Protein AF-A0A226E0F5-F1 (afdb_monomer)

Mean predicted aligned error: 12.64 Å

Solvent-accessible surface area (backbone atoms only — not comparable to full-atom values): 12692 Å² total; per-residue (Å²): 140,85,72,74,73,64,60,63,62,58,58,59,56,52,55,56,53,53,56,59,56,59,65,64,63,62,82,67,76,78,65,44,79,74,46,65,47,72,82,46,102,53,31,41,41,33,38,32,43,31,74,88,78,42,30,33,38,43,35,42,39,28,70,25,70,8,25,42,35,44,27,36,33,86,76,63,49,58,51,65,13,35,25,47,39,30,33,42,37,90,90,77,71,48,69,48,75,46,39,27,38,24,52,75,96,45,73,43,80,39,87,82,62,79,66,48,79,74,45,65,51,68,56,99,54,31,22,36,42,31,33,38,39,65,28,58,56,67,90,82,47,101,70,68,77,94,73,81,88,61,97,81,58,97,82,66,76,50,52,90,73,60,69,62,64,51,88,44,75,30,17,41,32,42,37,31,20,74,35,77,58,98,78,50,66,82,46,71,56,67,46,79,45,21,80,74,66,57,67,64,79,74,42,55,74,53,49,64,63,53,62,64,61,71,75,77,114

Structure (mmCIF, N/CA/C/O backbone):
data_AF-A0A226E0F5-F1
#
_entry.id   AF-A0A226E0F5-F1
#
loop_
_atom_site.group_PDB
_atom_site.id
_atom_site.type_symbol
_atom_site.label_atom_id
_atom_site.label_alt_id
_atom_site.label_comp_id
_atom_site.label_asym_id
_atom_site.label_entity_id
_atom_site.label_seq_id
_atom_site.pdbx_PDB_ins_code
_atom_site.Cartn_x
_atom_site.Cartn_y
_atom_site.Cartn_z
_atom_site.occupancy
_atom_site.B_iso_or_equiv
_atom_site.auth_seq_id
_atom_site.auth_comp_id
_atom_site.auth_asym_id
_atom_site.auth_atom_id
_atom_site.pdbx_PDB_model_num
ATOM 1 N N . MET A 1 1 ? 29.312 24.680 63.625 1.00 52.12 1 MET A N 1
ATOM 2 C CA . MET A 1 1 ? 28.085 23.893 63.372 1.00 52.12 1 MET A CA 1
ATOM 3 C C . MET A 1 1 ? 27.552 24.223 61.968 1.00 52.12 1 MET A C 1
ATOM 5 O O . MET A 1 1 ? 26.771 25.158 61.869 1.00 52.12 1 MET A O 1
ATOM 9 N N . PRO A 1 2 ? 27.995 23.554 60.879 1.00 51.25 2 PRO A N 1
ATOM 10 C CA . PRO A 1 2 ? 27.525 23.856 59.522 1.00 51.25 2 PRO A CA 1
ATOM 11 C C . PRO A 1 2 ? 27.003 22.611 58.772 1.00 51.25 2 PRO A C 1
ATOM 13 O O . PRO A 1 2 ? 27.299 22.429 57.599 1.00 51.25 2 PRO A O 1
ATOM 16 N N . TYR A 1 3 ? 26.262 21.719 59.437 1.00 54.44 3 TYR A N 1
ATOM 17 C CA . TYR A 1 3 ? 25.785 20.475 58.805 1.00 54.44 3 TYR A CA 1
ATOM 18 C C . TYR A 1 3 ? 24.343 20.551 58.283 1.00 54.44 3 TYR A C 1
ATOM 20 O O . TYR A 1 3 ? 23.907 19.670 57.551 1.00 54.44 3 TYR A O 1
ATOM 28 N N . THR A 1 4 ? 23.602 21.614 58.602 1.00 52.66 4 THR A N 1
ATOM 29 C CA . THR A 1 4 ? 22.154 21.663 58.342 1.00 52.66 4 THR A CA 1
ATOM 30 C C . THR A 1 4 ? 21.789 22.167 56.941 1.00 52.66 4 THR A C 1
ATOM 32 O O . THR A 1 4 ? 20.724 21.832 56.43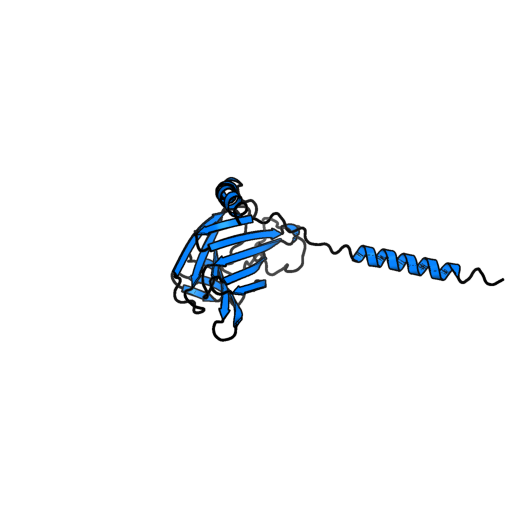9 1.00 52.66 4 THR A O 1
ATOM 35 N N . VAL A 1 5 ? 22.660 22.934 56.273 1.00 51.66 5 VAL A N 1
ATOM 36 C CA . VAL A 1 5 ? 22.344 23.557 54.966 1.00 51.66 5 VAL A CA 1
ATOM 37 C C . VAL A 1 5 ? 22.620 22.620 53.780 1.00 51.66 5 VAL A C 1
ATOM 39 O O . VAL A 1 5 ? 22.013 22.762 52.727 1.00 51.66 5 VAL A O 1
ATOM 42 N N . VAL A 1 6 ? 23.490 21.617 53.939 1.00 52.56 6 VAL A N 1
ATOM 43 C CA . VAL A 1 6 ? 23.863 20.704 52.839 1.00 52.56 6 VAL A CA 1
ATOM 44 C C . VAL A 1 6 ? 22.777 19.649 52.574 1.00 52.56 6 VAL A C 1
ATOM 46 O O . VAL A 1 6 ? 22.590 19.219 51.437 1.00 52.56 6 VAL A O 1
ATOM 49 N N . ALA A 1 7 ? 22.006 19.267 53.596 1.00 49.88 7 ALA A N 1
ATOM 50 C CA . ALA A 1 7 ? 21.015 18.194 53.492 1.00 49.88 7 ALA A CA 1
ATOM 51 C C . ALA A 1 7 ? 19.772 18.567 52.656 1.00 49.88 7 ALA A C 1
ATOM 53 O O . ALA A 1 7 ? 19.174 17.701 52.020 1.00 49.88 7 ALA A O 1
ATOM 54 N N . THR A 1 8 ? 19.388 19.845 52.605 1.00 49.66 8 THR A N 1
ATOM 55 C CA . THR A 1 8 ? 18.193 20.304 51.875 1.00 49.66 8 THR A CA 1
ATOM 56 C C . THR A 1 8 ? 18.398 20.400 50.362 1.00 49.66 8 THR A C 1
ATOM 58 O O . THR A 1 8 ? 17.444 20.193 49.616 1.00 49.66 8 THR A O 1
ATOM 61 N N . PHE A 1 9 ? 19.624 20.625 49.878 1.00 49.53 9 PHE A N 1
ATOM 62 C CA . PHE A 1 9 ? 19.911 20.662 48.435 1.00 49.53 9 PHE A CA 1
ATOM 63 C C . PHE A 1 9 ? 19.961 19.268 47.791 1.00 49.53 9 PHE A C 1
ATOM 65 O O . PHE A 1 9 ? 19.593 19.117 46.626 1.00 49.53 9 PHE A O 1
ATOM 72 N N . ALA A 1 10 ? 20.354 18.237 48.544 1.00 52.69 10 ALA A N 1
ATOM 73 C CA . ALA A 1 10 ? 20.418 16.865 48.036 1.00 52.69 10 ALA A CA 1
ATOM 74 C C . ALA A 1 10 ? 19.023 16.259 47.781 1.00 52.69 10 ALA A C 1
ATOM 76 O O . ALA A 1 10 ? 18.830 15.534 46.805 1.00 52.69 10 ALA A O 1
ATOM 77 N N . LEU A 1 11 ? 18.032 16.604 48.613 1.00 49.16 11 LEU A N 1
ATOM 78 C CA . LEU A 1 11 ? 16.680 16.043 48.521 1.00 49.16 11 LEU A CA 1
ATOM 79 C C . LEU A 1 11 ? 15.907 16.550 47.285 1.00 49.16 11 LEU A C 1
ATOM 81 O O . LEU A 1 11 ? 15.161 15.798 46.661 1.00 49.16 11 LEU A O 1
ATOM 85 N N . VAL A 1 12 ? 16.110 17.814 46.891 1.00 52.78 12 VAL A N 1
ATOM 86 C CA . VAL A 1 12 ? 15.416 18.435 45.743 1.00 52.78 12 VAL A CA 1
ATOM 87 C C . VAL A 1 12 ? 15.954 17.910 44.403 1.00 52.78 12 VAL A C 1
ATOM 89 O O . VAL A 1 12 ? 15.185 17.713 43.462 1.00 52.78 12 VAL A O 1
ATOM 92 N N . ALA A 1 13 ? 17.252 17.596 44.322 1.00 51.16 13 ALA A N 1
ATOM 93 C CA . ALA A 1 13 ? 17.869 17.023 43.123 1.00 51.16 13 ALA A CA 1
ATOM 94 C C . ALA A 1 13 ? 17.400 15.580 42.833 1.00 51.16 13 ALA A C 1
ATOM 96 O O . ALA A 1 13 ? 17.251 15.193 41.670 1.00 51.16 13 ALA A O 1
ATOM 97 N N . GLN A 1 14 ? 17.102 14.788 43.870 1.00 51.72 14 GLN A N 1
ATOM 98 C CA . GLN A 1 14 ? 16.581 13.424 43.710 1.00 51.72 14 GLN A CA 1
ATOM 99 C C . GLN A 1 14 ? 15.133 13.397 43.204 1.00 51.72 14 GLN A C 1
ATOM 101 O O . GLN A 1 14 ? 14.803 12.555 42.371 1.00 51.72 14 GLN A O 1
ATOM 106 N N . ILE A 1 15 ? 14.285 14.344 43.619 1.00 52.81 15 ILE A N 1
ATOM 107 C CA . ILE A 1 15 ? 12.882 14.410 43.171 1.00 52.81 15 ILE A CA 1
ATOM 108 C C . ILE A 1 15 ? 12.793 14.778 41.678 1.00 52.81 15 ILE A C 1
ATOM 110 O O . ILE A 1 15 ? 12.022 14.163 40.942 1.00 52.81 15 ILE A O 1
ATOM 114 N N . PHE A 1 16 ? 13.638 15.699 41.196 1.00 50.19 16 PHE A N 1
ATOM 115 C CA . PHE A 1 16 ? 13.722 16.019 39.762 1.00 50.19 16 PHE A CA 1
ATOM 116 C C . PHE A 1 16 ? 14.275 14.861 38.920 1.00 50.19 16 PHE A C 1
ATOM 118 O O . PHE A 1 16 ? 13.819 14.645 37.799 1.00 50.19 16 PHE A O 1
ATOM 125 N N . SER A 1 17 ? 15.204 14.078 39.471 1.00 51.16 17 SER A N 1
ATOM 126 C CA . SER A 1 17 ? 15.777 12.916 38.782 1.00 51.16 17 SER A CA 1
ATOM 127 C C . SER A 1 17 ? 14.769 11.769 38.632 1.00 51.16 17 SER A C 1
ATOM 129 O O . SER A 1 17 ? 14.750 11.105 37.602 1.00 51.16 17 SER A O 1
ATOM 131 N N . VAL A 1 18 ? 13.878 11.563 39.609 1.00 51.62 18 VAL A N 1
ATOM 132 C CA . VAL A 1 18 ? 12.819 10.538 39.526 1.00 51.62 18 VAL A CA 1
ATOM 133 C C . VAL A 1 18 ? 11.725 10.940 38.524 1.00 51.62 18 VAL A C 1
ATOM 135 O O . VAL A 1 18 ? 11.300 10.114 37.720 1.00 51.62 18 VAL A O 1
ATOM 138 N N . LEU A 1 19 ? 11.322 12.215 38.491 1.00 50.62 19 LEU A N 1
ATOM 139 C CA . LEU A 1 19 ? 10.326 12.725 37.533 1.00 50.62 19 LEU A CA 1
ATOM 140 C C . LEU A 1 19 ? 10.806 12.686 36.070 1.00 50.62 19 LEU A C 1
ATOM 142 O O . LEU A 1 19 ? 10.000 12.449 35.171 1.00 50.62 19 LEU A O 1
ATOM 146 N N . LEU A 1 20 ? 12.108 12.860 35.823 1.00 49.66 20 LEU A N 1
ATOM 147 C CA . LEU A 1 20 ? 12.691 12.841 34.475 1.00 49.66 20 LEU A CA 1
ATOM 148 C C . LEU A 1 20 ? 12.924 11.414 33.939 1.00 49.66 20 LEU A C 1
ATOM 150 O O . LEU A 1 20 ? 12.918 11.196 32.731 1.00 49.66 20 LEU A O 1
ATOM 154 N N . VAL A 1 21 ? 13.063 10.421 34.826 1.00 50.81 21 VAL A N 1
ATOM 155 C CA . VAL A 1 21 ? 13.096 8.999 34.440 1.00 50.81 21 VAL A CA 1
ATOM 156 C C . VAL A 1 21 ? 11.679 8.465 34.183 1.00 50.81 21 VAL A C 1
ATOM 158 O O . VAL A 1 21 ? 11.495 7.670 33.263 1.00 50.81 21 VAL A O 1
ATOM 161 N N . LEU A 1 22 ? 10.657 8.953 34.902 1.00 48.78 22 LEU A N 1
ATOM 162 C CA . LEU A 1 22 ? 9.256 8.594 34.633 1.00 48.78 22 LEU A CA 1
ATOM 163 C C . LEU A 1 22 ? 8.706 9.184 33.322 1.00 48.78 22 LEU A C 1
ATOM 165 O O . LEU A 1 22 ? 7.877 8.535 32.688 1.00 48.78 22 LEU A O 1
ATOM 169 N N . SER A 1 23 ? 9.182 10.347 32.858 1.00 49.59 23 SER A N 1
ATOM 170 C CA . SER A 1 23 ? 8.808 10.859 31.525 1.00 49.59 23 SER A CA 1
ATOM 171 C C . SER A 1 23 ? 9.472 10.092 30.372 1.00 49.59 23 SER A C 1
ATOM 173 O O . SER A 1 23 ? 9.039 10.201 29.226 1.00 49.59 23 SER A O 1
ATOM 175 N N . CYS A 1 24 ? 10.486 9.272 30.675 1.00 44.50 24 CYS A N 1
ATOM 176 C CA . CYS A 1 24 ? 11.143 8.388 29.717 1.00 44.50 24 CYS A CA 1
ATOM 177 C C . CYS A 1 24 ? 10.431 7.031 29.569 1.00 44.50 24 CYS A C 1
ATOM 179 O O . CYS A 1 24 ? 10.826 6.212 28.733 1.00 44.50 24 CYS A O 1
ATOM 181 N N . ILE A 1 25 ? 9.312 6.815 30.280 1.00 53.47 25 ILE A N 1
ATOM 182 C CA . ILE A 1 25 ? 8.278 5.873 29.834 1.00 53.47 25 ILE A CA 1
ATOM 183 C C . ILE A 1 25 ? 7.598 6.526 28.631 1.00 53.47 25 ILE A C 1
ATOM 185 O O . ILE A 1 25 ? 6.475 7.020 28.679 1.00 53.47 25 ILE A O 1
ATOM 189 N N . THR A 1 26 ? 8.350 6.586 27.534 1.00 51.22 26 THR A N 1
ATOM 190 C CA . THR A 1 26 ? 7.808 6.846 26.213 1.00 51.22 26 THR A CA 1
ATOM 191 C C . THR A 1 26 ? 6.643 5.888 26.047 1.00 51.22 26 THR A C 1
ATOM 193 O O . THR A 1 26 ? 6.810 4.670 26.140 1.00 51.22 26 THR A O 1
ATOM 196 N N . PHE A 1 27 ? 5.448 6.449 25.884 1.00 52.78 27 PHE A N 1
ATOM 197 C CA . PHE A 1 27 ? 4.273 5.709 25.466 1.00 52.78 27 PHE A CA 1
ATOM 198 C C . PHE A 1 27 ? 4.618 5.169 24.079 1.00 52.78 27 PHE A C 1
ATOM 200 O O . PHE A 1 27 ? 4.427 5.840 23.067 1.00 52.78 27 PHE A O 1
ATOM 207 N N . ARG A 1 28 ? 5.273 4.005 24.022 1.00 49.34 28 ARG A N 1
ATOM 208 C CA . ARG A 1 28 ? 5.401 3.273 22.774 1.00 49.34 28 ARG A CA 1
ATOM 209 C C . ARG A 1 28 ? 3.965 2.919 22.435 1.00 49.34 28 ARG A C 1
ATOM 211 O O . ARG A 1 28 ? 3.357 2.215 23.243 1.00 49.34 28 ARG A O 1
ATOM 218 N N . PRO A 1 29 ? 3.408 3.410 21.316 1.00 54.38 29 PRO A N 1
ATOM 219 C CA . PRO A 1 29 ? 2.128 2.899 20.876 1.00 54.38 29 PRO A CA 1
ATOM 220 C C . PRO A 1 29 ? 2.321 1.389 20.796 1.00 54.38 29 PRO A C 1
ATOM 222 O O . PRO A 1 29 ? 3.230 0.928 20.095 1.00 54.38 29 PRO A O 1
ATOM 225 N N . VAL A 1 30 ? 1.564 0.630 21.588 1.00 56.50 30 VAL A N 1
ATOM 226 C CA . VAL A 1 30 ? 1.505 -0.817 21.415 1.00 56.50 30 VAL A CA 1
ATOM 227 C C . VAL A 1 30 ? 0.793 -0.983 20.091 1.00 56.50 30 VAL A C 1
ATOM 229 O O . VAL A 1 30 ? -0.430 -0.956 20.001 1.00 56.50 30 VAL A O 1
ATOM 232 N N . TYR A 1 31 ? 1.575 -1.020 19.024 1.00 57.25 31 TYR A N 1
ATOM 233 C CA . TYR A 1 31 ? 1.034 -1.334 17.731 1.00 57.25 31 TYR A CA 1
ATOM 234 C C . TYR A 1 31 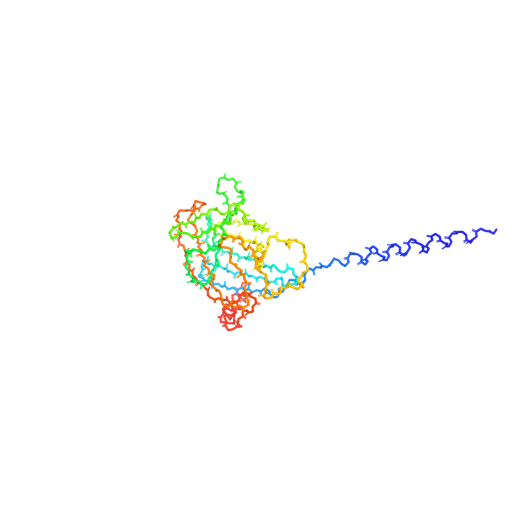? 0.407 -2.725 17.824 1.00 57.25 31 TYR A C 1
ATOM 236 O O . TYR A 1 31 ? 0.995 -3.642 18.406 1.00 57.25 31 TYR A O 1
ATOM 244 N N . ALA A 1 32 ? -0.834 -2.840 17.344 1.00 66.62 32 ALA A N 1
ATOM 245 C CA . ALA A 1 32 ? -1.587 -4.079 17.435 1.00 66.62 32 ALA A CA 1
ATOM 246 C C . ALA A 1 32 ? -0.891 -5.199 16.651 1.00 66.62 32 ALA A C 1
ATOM 248 O O . ALA A 1 32 ? 0.089 -4.990 15.941 1.00 66.62 32 ALA A O 1
ATOM 249 N N . LYS A 1 33 ? -1.427 -6.414 16.766 1.00 83.88 33 LYS A N 1
ATOM 250 C CA . LYS A 1 33 ? -0.970 -7.580 16.008 1.00 83.88 33 LYS A CA 1
ATOM 251 C C . LYS A 1 33 ? -0.762 -7.230 14.525 1.00 83.88 33 LYS A C 1
ATOM 253 O O . LYS A 1 33 ? -1.696 -6.786 13.857 1.00 83.88 33 LYS A O 1
ATOM 258 N N . ARG A 1 34 ? 0.453 -7.468 14.023 1.00 88.19 34 ARG A N 1
ATOM 259 C CA . ARG A 1 34 ? 0.772 -7.404 12.593 1.00 88.19 34 ARG A CA 1
ATOM 260 C C . ARG A 1 34 ? 0.122 -8.585 11.878 1.00 88.19 34 ARG A C 1
ATOM 262 O O . ARG A 1 34 ? 0.226 -9.726 12.331 1.00 88.19 34 ARG A O 1
ATOM 269 N N . TYR A 1 35 ? -0.503 -8.300 10.746 1.00 92.25 35 TYR A N 1
ATOM 270 C CA . TYR A 1 35 ? -1.053 -9.288 9.830 1.00 92.25 35 TYR A CA 1
ATOM 271 C C . TYR A 1 35 ? -0.284 -9.267 8.518 1.00 92.25 35 TYR A C 1
ATOM 273 O O . TYR A 1 35 ? 0.197 -8.217 8.095 1.00 92.25 35 TYR A O 1
ATOM 281 N N . GLU A 1 36 ? -0.180 -10.423 7.875 1.00 92.62 36 GLU A N 1
ATOM 282 C CA . GLU A 1 36 ? 0.557 -10.591 6.629 1.00 92.62 36 GLU A CA 1
ATOM 283 C C . GLU A 1 36 ? -0.114 -11.652 5.759 1.00 92.62 36 GLU A C 1
ATOM 285 O O . GLU A 1 36 ? -0.668 -12.629 6.263 1.00 92.62 36 GLU A O 1
ATOM 290 N N . VAL A 1 37 ? -0.093 -11.433 4.447 1.00 91.12 37 VAL A N 1
ATOM 291 C CA . VAL A 1 37 ? -0.636 -12.344 3.446 1.00 91.12 37 VAL A CA 1
ATOM 292 C C . VAL A 1 37 ? 0.136 -12.192 2.136 1.00 91.12 37 VAL A C 1
ATOM 294 O O . VAL A 1 37 ? 0.413 -11.081 1.675 1.00 91.12 37 VAL A O 1
ATOM 297 N N . ARG A 1 38 ? 0.461 -13.316 1.499 1.00 93.81 38 ARG A N 1
ATOM 298 C CA . ARG A 1 38 ? 0.974 -13.333 0.128 1.00 93.81 38 ARG A CA 1
ATOM 299 C C . ARG A 1 38 ? -0.222 -13.312 -0.826 1.00 93.81 38 ARG A C 1
ATOM 301 O O . ARG A 1 38 ? -1.009 -14.251 -0.866 1.00 93.81 38 ARG A O 1
ATOM 308 N N . LEU A 1 39 ? -0.406 -12.198 -1.535 1.00 91.12 39 LEU A N 1
ATOM 309 C CA . LEU A 1 39 ? -1.551 -11.985 -2.436 1.00 91.12 39 LEU A CA 1
ATOM 310 C C . LEU A 1 39 ? -1.362 -12.653 -3.802 1.00 91.12 39 LEU A C 1
ATOM 312 O O . LEU A 1 39 ? -2.337 -12.846 -4.529 1.00 91.12 39 LEU A O 1
ATOM 316 N N . ASP A 1 40 ? -0.105 -12.925 -4.136 1.00 93.06 40 ASP A N 1
ATOM 317 C CA . ASP A 1 40 ? 0.414 -13.560 -5.343 1.00 93.06 40 ASP A CA 1
ATOM 318 C C . ASP A 1 40 ? 1.863 -13.972 -5.054 1.00 93.06 40 ASP A C 1
ATOM 320 O O . ASP A 1 40 ? 2.477 -13.405 -4.144 1.00 93.06 40 ASP A O 1
ATOM 324 N N . ASP A 1 41 ? 2.445 -14.880 -5.837 1.00 93.50 41 ASP A N 1
ATOM 325 C CA . ASP A 1 41 ? 3.851 -15.294 -5.686 1.00 93.50 41 ASP A CA 1
ATOM 326 C C . ASP A 1 41 ? 4.825 -14.102 -5.678 1.00 93.50 41 ASP A C 1
ATOM 328 O O . ASP A 1 41 ? 5.891 -14.169 -5.070 1.00 93.50 41 ASP A O 1
ATOM 332 N N . LYS A 1 42 ? 4.420 -12.983 -6.293 1.00 95.88 42 LYS A N 1
ATOM 333 C CA . LYS A 1 42 ? 5.220 -11.765 -6.468 1.00 95.88 42 LYS A CA 1
ATOM 334 C C . LYS A 1 42 ? 4.830 -10.605 -5.562 1.00 95.88 42 LYS A C 1
ATOM 336 O O . LYS A 1 42 ? 5.376 -9.512 -5.726 1.00 95.88 42 LYS A O 1
ATOM 341 N N . TYR A 1 43 ? 3.845 -10.781 -4.678 1.00 97.00 43 TYR A N 1
ATOM 342 C CA . TYR A 1 43 ? 3.292 -9.679 -3.891 1.00 97.00 43 TYR A CA 1
ATOM 343 C C . TYR A 1 43 ? 2.967 -10.083 -2.452 1.00 97.00 43 TYR A C 1
ATOM 345 O O . TYR A 1 43 ? 2.025 -10.835 -2.189 1.00 97.00 43 TYR A O 1
ATOM 353 N N . LEU A 1 44 ? 3.697 -9.497 -1.505 1.00 97.44 44 LEU A N 1
ATOM 354 C CA . 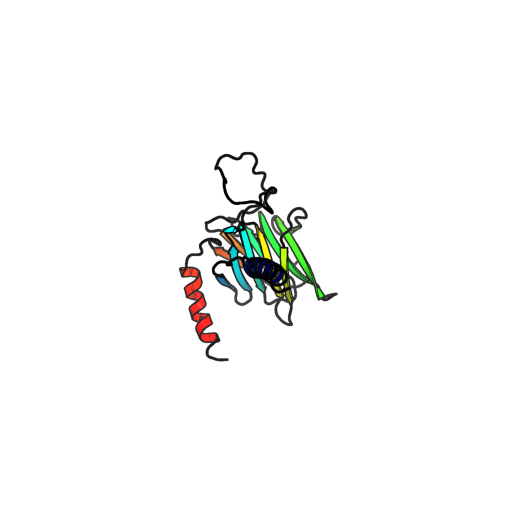LEU A 1 44 ? 3.440 -9.607 -0.073 1.00 97.44 44 LEU A CA 1
ATOM 355 C C . LEU A 1 44 ? 2.735 -8.346 0.425 1.00 97.44 44 LEU A C 1
ATOM 357 O O . LEU A 1 44 ? 3.182 -7.228 0.160 1.00 97.44 44 LEU A O 1
ATOM 361 N N . PHE A 1 45 ? 1.647 -8.529 1.165 1.00 97.19 45 PHE A N 1
ATOM 362 C CA . PHE A 1 45 ? 0.915 -7.453 1.814 1.00 97.19 45 PHE A CA 1
ATOM 363 C C . PHE A 1 45 ? 0.883 -7.685 3.320 1.00 97.19 45 PHE A C 1
ATOM 365 O O . PHE A 1 45 ? 0.455 -8.741 3.780 1.00 97.19 45 PHE A O 1
ATOM 372 N N . ALA A 1 46 ? 1.287 -6.679 4.085 1.00 96.31 46 ALA A N 1
ATOM 373 C CA . ALA A 1 46 ? 1.184 -6.696 5.533 1.00 96.31 46 ALA A CA 1
ATOM 374 C C . ALA A 1 46 ? 0.549 -5.409 6.050 1.00 96.31 46 ALA A C 1
ATOM 376 O O . ALA A 1 46 ? 0.618 -4.351 5.418 1.00 96.31 46 ALA A O 1
ATOM 377 N N . TRP A 1 47 ? -0.100 -5.498 7.204 1.00 96.50 47 TRP A N 1
ATOM 378 C CA . TRP A 1 47 ? -0.706 -4.340 7.836 1.00 96.50 47 TRP A CA 1
ATOM 379 C C . TRP A 1 47 ? -0.775 -4.467 9.349 1.00 96.50 47 TRP A C 1
ATOM 381 O O . TRP A 1 47 ? -0.700 -5.549 9.930 1.00 96.50 47 TRP A O 1
ATOM 391 N N . GLU A 1 48 ? -0.930 -3.315 9.981 1.00 93.88 48 GLU A N 1
ATOM 392 C CA . GLU A 1 48 ? -0.955 -3.163 11.425 1.00 93.88 48 GLU A CA 1
ATOM 393 C C . GLU A 1 48 ? -1.876 -1.992 11.766 1.00 93.88 48 GLU A C 1
ATOM 395 O O . GLU A 1 48 ? -1.681 -0.875 11.279 1.00 93.88 48 GLU A O 1
ATOM 400 N N . VAL A 1 49 ? -2.912 -2.243 12.567 1.00 91.44 49 VAL A N 1
ATOM 401 C CA . VAL A 1 49 ? -3.901 -1.223 12.941 1.00 91.44 49 VAL A CA 1
ATOM 402 C C . VAL A 1 49 ? -3.562 -0.650 14.307 1.00 91.44 49 VAL A C 1
ATOM 404 O O . VAL A 1 49 ? -3.355 -1.386 15.264 1.00 91.44 49 VAL A O 1
ATOM 407 N N . ASN A 1 50 ? -3.570 0.670 14.422 1.00 88.94 50 ASN A N 1
ATOM 408 C CA . ASN A 1 50 ? -3.538 1.363 15.697 1.00 88.94 50 ASN A CA 1
ATOM 409 C C . ASN A 1 50 ? -4.913 2.000 15.930 1.00 88.94 50 ASN A C 1
ATOM 411 O O . ASN A 1 50 ? -5.196 3.089 15.430 1.00 88.94 50 ASN A O 1
ATOM 415 N N . GLN A 1 51 ? -5.788 1.288 16.649 1.00 83.25 51 GLN A N 1
ATOM 416 C CA . GLN A 1 51 ? -7.146 1.770 16.923 1.00 83.25 51 GLN A CA 1
ATOM 417 C C . GLN A 1 51 ? -7.145 2.980 17.863 1.00 83.25 51 GLN A C 1
ATOM 419 O O . GLN A 1 51 ? -7.950 3.883 17.664 1.00 83.25 51 GLN A O 1
ATOM 424 N N . GLU A 1 52 ? -6.210 3.038 18.817 1.00 82.75 52 GLU A N 1
ATOM 425 C CA . GLU A 1 52 ? -6.075 4.161 19.756 1.00 82.75 52 GLU A CA 1
ATOM 426 C C . GLU A 1 52 ? -5.780 5.478 19.025 1.00 82.75 52 GLU A C 1
ATOM 428 O O . GLU A 1 52 ? -6.391 6.506 19.308 1.00 82.75 52 GLU A O 1
ATOM 433 N N . ASN A 1 53 ? -4.888 5.433 18.032 1.00 83.25 53 ASN A N 1
ATOM 434 C CA . ASN A 1 53 ? -4.511 6.594 17.225 1.00 83.25 53 ASN A CA 1
ATOM 435 C C . ASN A 1 53 ? -5.359 6.752 15.954 1.00 83.25 53 ASN A C 1
ATOM 437 O O . ASN A 1 53 ? -5.159 7.702 15.199 1.00 83.25 53 ASN A O 1
ATOM 441 N N . GLY A 1 54 ? -6.281 5.826 15.681 1.00 87.50 54 GLY A N 1
ATOM 442 C CA . GLY A 1 54 ? -7.105 5.848 14.476 1.00 87.50 54 GLY A CA 1
ATOM 443 C C . GLY A 1 54 ? -6.303 5.742 13.173 1.00 87.50 54 GLY A C 1
ATOM 444 O O . GLY A 1 54 ? -6.706 6.324 12.161 1.00 87.50 54 GLY A O 1
ATOM 445 N N . THR A 1 55 ? -5.179 5.016 13.168 1.00 91.81 55 THR A N 1
ATOM 446 C CA . THR A 1 55 ? -4.309 4.840 11.991 1.00 91.81 55 THR A CA 1
ATOM 447 C C . THR A 1 55 ? -4.110 3.375 11.608 1.00 91.81 55 THR A C 1
ATOM 449 O O . THR A 1 55 ? -4.369 2.449 12.374 1.00 91.81 55 THR A O 1
ATOM 452 N N . ILE A 1 56 ? -3.647 3.159 10.379 1.00 94.06 56 ILE A N 1
ATOM 453 C CA . ILE A 1 56 ? -3.174 1.869 9.883 1.00 94.06 56 ILE A CA 1
ATOM 454 C C . ILE A 1 56 ? -1.838 2.062 9.178 1.00 94.06 56 ILE A C 1
ATOM 456 O O . ILE A 1 56 ? -1.654 3.012 8.408 1.00 94.06 56 ILE A O 1
ATOM 460 N N . ARG A 1 57 ? -0.925 1.127 9.411 1.00 96.81 57 ARG A N 1
ATOM 461 C CA . ARG A 1 57 ? 0.291 0.964 8.625 1.00 96.81 57 ARG A CA 1
ATOM 462 C C . ARG A 1 57 ? 0.081 -0.131 7.610 1.00 96.81 57 ARG A C 1
ATOM 464 O O . ARG A 1 57 ? -0.454 -1.189 7.933 1.00 96.81 57 ARG A O 1
ATOM 471 N N . LEU A 1 58 ? 0.491 0.158 6.389 1.00 97.62 58 LEU A N 1
ATOM 472 C CA . LEU A 1 58 ? 0.359 -0.711 5.237 1.00 97.62 58 LEU A CA 1
ATOM 473 C C . LEU A 1 58 ? 1.746 -0.922 4.652 1.00 97.62 58 LEU A C 1
ATOM 475 O O . LEU A 1 58 ? 2.511 0.028 4.474 1.00 97.62 58 LEU A O 1
ATOM 479 N N . GLU A 1 59 ? 2.045 -2.176 4.361 1.00 98.25 59 GLU A N 1
ATOM 480 C CA . GLU A 1 59 ? 3.317 -2.624 3.828 1.00 98.25 59 GLU A CA 1
ATOM 481 C C . GLU A 1 59 ? 3.081 -3.454 2.578 1.00 98.25 59 GLU A C 1
ATOM 483 O O . GLU A 1 59 ? 2.233 -4.346 2.561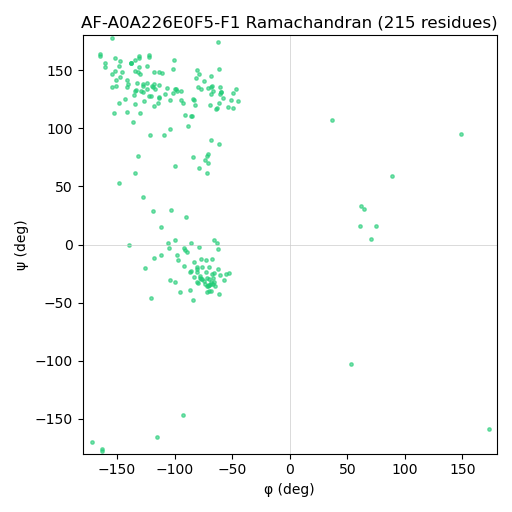 1.00 98.25 59 GLU A O 1
ATOM 488 N N . ALA A 1 60 ? 3.823 -3.137 1.525 1.00 98.44 60 ALA A N 1
ATOM 489 C CA . ALA A 1 60 ? 3.735 -3.819 0.250 1.00 98.44 60 ALA A CA 1
ATOM 490 C C . ALA A 1 60 ? 5.137 -4.120 -0.275 1.00 98.44 60 ALA A C 1
ATOM 492 O O . ALA A 1 60 ? 5.918 -3.196 -0.513 1.00 98.44 60 ALA A O 1
ATOM 493 N N . THR A 1 61 ? 5.423 -5.403 -0.486 1.00 98.56 61 THR A N 1
ATOM 494 C CA . THR A 1 61 ? 6.655 -5.878 -1.123 1.00 98.56 61 THR A CA 1
ATOM 495 C C . THR A 1 61 ? 6.294 -6.527 -2.445 1.00 98.56 61 THR A C 1
ATOM 497 O O . THR A 1 61 ? 5.506 -7.471 -2.476 1.00 98.56 61 THR A O 1
ATOM 500 N N . GLY A 1 62 ? 6.860 -6.021 -3.533 1.00 98.38 62 GLY A N 1
ATOM 501 C CA . GLY A 1 62 ? 6.597 -6.508 -4.880 1.00 98.38 62 GLY A CA 1
ATOM 502 C C . GLY A 1 62 ? 7.869 -6.926 -5.597 1.00 98.38 62 GLY A C 1
ATOM 503 O O . GLY A 1 62 ? 8.854 -6.195 -5.519 1.00 98.38 62 GLY A O 1
ATOM 504 N N . GLU A 1 63 ? 7.836 -8.040 -6.330 1.00 98.19 63 GLU A N 1
ATOM 505 C CA . GLU A 1 63 ? 8.913 -8.470 -7.239 1.00 98.19 63 GLU A CA 1
ATOM 506 C C . GLU A 1 63 ? 8.937 -7.561 -8.481 1.00 98.19 63 GLU A C 1
ATOM 508 O O . GLU A 1 63 ? 8.393 -7.871 -9.546 1.00 98.19 63 GLU A O 1
ATOM 513 N N . THR A 1 64 ? 9.474 -6.357 -8.300 1.00 98.00 64 THR A N 1
ATOM 514 C CA . THR A 1 64 ? 9.663 -5.353 -9.342 1.00 98.00 64 THR A CA 1
ATOM 515 C C . THR A 1 64 ? 10.714 -4.323 -8.932 1.00 98.00 64 THR A C 1
ATOM 517 O O . THR A 1 64 ? 10.866 -4.007 -7.752 1.00 98.00 64 THR A O 1
ATOM 520 N N . GLN A 1 65 ? 11.379 -3.730 -9.924 1.00 97.25 65 GLN A N 1
ATOM 521 C CA . GLN A 1 65 ? 12.172 -2.502 -9.781 1.00 97.25 65 GLN A CA 1
ATOM 522 C C . GLN A 1 65 ? 11.410 -1.247 -10.258 1.00 97.25 65 GLN A C 1
ATOM 524 O O . GLN A 1 65 ? 11.962 -0.153 -10.315 1.00 97.25 65 GLN A O 1
ATOM 529 N N . GLY A 1 66 ? 10.144 -1.398 -10.655 1.00 97.12 66 GLY A N 1
ATOM 530 C CA . GLY A 1 66 ? 9.241 -0.291 -10.949 1.00 97.12 66 GLY A CA 1
ATOM 531 C C . GLY A 1 66 ? 8.416 0.116 -9.730 1.00 97.12 66 GLY A C 1
ATOM 532 O O . GLY A 1 66 ? 8.853 0.015 -8.586 1.00 97.12 66 GLY A O 1
ATOM 533 N N . TYR A 1 67 ? 7.182 0.565 -9.972 1.00 97.75 67 TYR A N 1
ATOM 534 C CA . TYR A 1 67 ? 6.284 0.943 -8.882 1.00 97.75 67 TYR A CA 1
ATOM 535 C C . TYR A 1 67 ? 5.598 -0.259 -8.218 1.00 97.75 67 TYR A C 1
ATOM 537 O O . TYR A 1 67 ? 5.224 -1.234 -8.874 1.00 97.75 67 TYR A O 1
ATOM 545 N N . VAL A 1 68 ? 5.288 -0.109 -6.933 1.00 98.38 68 VAL A N 1
ATOM 546 C CA . VAL A 1 68 ? 4.338 -0.941 -6.188 1.00 98.38 68 VAL A CA 1
ATOM 547 C C . VAL A 1 68 ? 3.089 -0.111 -5.910 1.00 98.38 68 VAL A C 1
ATOM 549 O O . VAL A 1 68 ? 3.165 1.031 -5.456 1.00 98.38 68 VAL A O 1
ATOM 552 N N . GLY A 1 69 ? 1.923 -0.668 -6.233 1.00 97.62 69 GLY A N 1
ATOM 553 C CA . GLY A 1 69 ? 0.626 -0.046 -5.996 1.00 97.62 69 GLY A CA 1
ATOM 554 C C . GLY A 1 69 ? -0.235 -0.890 -5.069 1.00 97.62 69 GLY A C 1
ATOM 555 O O . GLY A 1 69 ? -0.336 -2.102 -5.263 1.00 97.62 69 GLY A O 1
ATOM 556 N N . LEU A 1 70 ? -0.887 -0.242 -4.108 1.00 97.75 70 LEU A N 1
ATOM 557 C CA . LEU A 1 70 ? -1.899 -0.837 -3.237 1.00 97.75 70 LEU A CA 1
ATOM 558 C C . LEU A 1 70 ? -3.101 0.104 -3.168 1.00 97.75 70 LEU A C 1
ATOM 560 O O . LEU A 1 70 ? -2.943 1.306 -2.964 1.00 97.75 70 LEU A O 1
ATOM 564 N N . 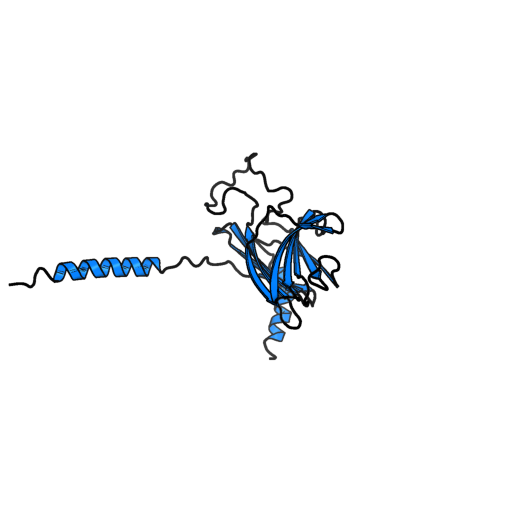GLY A 1 71 ? -4.306 -0.426 -3.335 1.00 95.00 71 GLY A N 1
ATOM 565 C CA . GLY A 1 71 ? -5.540 0.340 -3.288 1.00 95.00 71 GLY A CA 1
ATOM 566 C C . GLY A 1 71 ? -6.634 -0.306 -2.472 1.00 95.00 71 GLY A C 1
ATOM 567 O O . GLY A 1 71 ? -6.642 -1.514 -2.265 1.00 95.00 71 GLY A O 1
ATOM 568 N N . LEU A 1 72 ? -7.585 0.517 -2.048 1.00 94.38 72 LEU A N 1
ATOM 569 C CA . LEU A 1 72 ? -8.714 0.117 -1.224 1.00 94.38 72 LEU A CA 1
ATOM 570 C C . LEU A 1 72 ? -10.022 0.579 -1.857 1.00 94.38 72 LEU A C 1
ATOM 572 O O . LEU A 1 72 ? -10.135 1.723 -2.303 1.00 94.38 72 LEU A O 1
ATOM 576 N N . ASN A 1 73 ? -11.028 -0.301 -1.872 1.00 91.75 73 ASN A N 1
ATOM 577 C CA . ASN A 1 73 ? -12.432 0.070 -2.062 1.00 91.75 73 ASN A CA 1
ATOM 578 C C . ASN A 1 73 ? -13.407 -1.036 -1.630 1.00 91.75 73 ASN A C 1
ATOM 580 O O . ASN A 1 73 ? -13.033 -2.087 -1.123 1.00 91.75 73 ASN A O 1
ATOM 584 N N . SER A 1 74 ? -14.699 -0.798 -1.860 1.00 89.19 74 SER A N 1
ATOM 585 C CA . SER A 1 74 ? -15.774 -1.756 -1.586 1.00 89.19 74 SER A CA 1
ATOM 586 C C . SER A 1 74 ? -16.092 -2.711 -2.743 1.00 89.19 74 SER A C 1
ATOM 588 O O . SER A 1 74 ? -16.921 -3.599 -2.573 1.00 89.19 74 SER A O 1
ATOM 590 N N . LYS A 1 75 ? -15.487 -2.538 -3.929 1.00 88.38 75 LYS A N 1
ATOM 591 C CA . LYS A 1 75 ? -15.913 -3.227 -5.167 1.00 88.38 75 LYS A CA 1
ATOM 592 C C . LYS A 1 75 ? -14.863 -4.149 -5.790 1.00 88.38 75 LYS A C 1
ATOM 594 O O . LYS A 1 75 ? -15.190 -4.868 -6.733 1.00 88.38 75 LYS A O 1
ATOM 599 N N . GLY A 1 76 ? -13.611 -4.096 -5.339 1.00 87.81 76 GLY A N 1
ATOM 600 C CA . GLY A 1 76 ? -12.508 -4.883 -5.895 1.00 87.81 76 GLY A CA 1
ATOM 601 C C . GLY A 1 76 ? -12.184 -4.529 -7.343 1.00 87.81 76 GLY A C 1
ATOM 602 O O . GLY A 1 76 ? -11.796 -5.395 -8.123 1.00 87.81 76 GLY A O 1
ATOM 603 N N . LYS A 1 77 ? -12.415 -3.270 -7.724 1.00 89.31 77 LYS A N 1
ATOM 604 C CA . LYS A 1 77 ? -12.107 -2.709 -9.048 1.00 89.31 77 LYS A CA 1
ATOM 605 C C . LYS A 1 77 ? -11.202 -1.497 -8.884 1.00 89.31 77 LYS A C 1
ATOM 607 O O . LYS A 1 77 ? -11.286 -0.830 -7.866 1.00 89.31 77 LYS A O 1
ATOM 612 N N . MET A 1 78 ? -10.398 -1.166 -9.888 1.00 89.88 78 MET A N 1
ATOM 613 C CA . MET A 1 78 ? -9.590 0.057 -9.836 1.00 89.88 78 MET A CA 1
ATOM 614 C C . MET A 1 78 ? -10.455 1.326 -9.822 1.00 89.88 78 MET A C 1
ATOM 616 O O . MET A 1 78 ? -10.113 2.294 -9.153 1.00 89.88 78 MET A O 1
ATOM 620 N N . ASP A 1 79 ? -11.588 1.334 -10.532 1.00 89.88 79 ASP A N 1
ATOM 621 C CA . ASP A 1 79 ? -12.478 2.498 -10.567 1.00 89.88 79 ASP A CA 1
ATOM 622 C C . ASP A 1 79 ? -12.955 2.879 -9.157 1.00 89.88 79 ASP A C 1
ATOM 624 O O . ASP A 1 79 ? -13.488 2.043 -8.418 1.00 89.88 79 ASP A O 1
ATOM 628 N N . LYS A 1 80 ? -12.749 4.151 -8.797 1.00 88.69 80 LYS A N 1
ATOM 629 C CA . LYS A 1 80 ? -13.022 4.726 -7.471 1.00 88.69 80 LYS A CA 1
ATOM 630 C C . LYS A 1 80 ? -12.231 4.089 -6.325 1.00 88.69 80 LYS A C 1
ATOM 632 O O . LYS A 1 80 ? -12.611 4.258 -5.170 1.00 88.69 80 LYS A O 1
ATOM 637 N N . ALA A 1 81 ? -11.168 3.342 -6.619 1.00 91.38 81 ALA A N 1
ATOM 638 C CA . ALA A 1 81 ? -10.218 2.935 -5.597 1.00 91.38 81 ALA A CA 1
ATOM 639 C C . ALA A 1 81 ? -9.341 4.113 -5.194 1.00 91.38 81 ALA A C 1
ATOM 641 O O . ALA A 1 81 ? -8.912 4.902 -6.039 1.00 91.38 81 ALA A O 1
ATOM 642 N N . GLU A 1 82 ? -9.071 4.195 -3.902 1.00 92.81 82 GLU A N 1
ATOM 643 C CA . GLU A 1 82 ? -8.048 5.062 -3.341 1.00 92.81 82 GLU A CA 1
ATOM 644 C C . GLU A 1 82 ? -6.765 4.242 -3.230 1.00 92.81 82 GLU A C 1
ATOM 646 O O . GLU A 1 82 ? -6.772 3.173 -2.625 1.00 92.81 82 GLU A O 1
ATOM 651 N N . MET A 1 83 ? -5.691 4.699 -3.867 1.00 94.56 83 MET A N 1
ATOM 652 C CA . MET A 1 83 ? -4.455 3.937 -4.032 1.00 94.56 83 MET A CA 1
ATOM 653 C C . MET A 1 83 ? -3.254 4.735 -3.557 1.00 94.56 83 MET A C 1
ATOM 655 O O . MET A 1 83 ? -3.124 5.907 -3.891 1.00 94.56 83 MET A O 1
ATOM 659 N N . ALA A 1 84 ? -2.342 4.074 -2.863 1.00 97.12 84 ALA A N 1
ATOM 660 C CA . ALA A 1 84 ? -0.967 4.521 -2.736 1.00 97.12 84 ALA A CA 1
ATOM 661 C C . ALA A 1 84 ? -0.129 3.837 -3.815 1.00 97.12 84 ALA A C 1
ATOM 663 O O . ALA A 1 84 ? -0.229 2.624 -4.014 1.00 97.12 84 ALA A O 1
ATOM 664 N N . ILE A 1 85 ? 0.682 4.618 -4.522 1.00 98.06 85 ILE A N 1
ATOM 665 C CA . ILE A 1 85 ? 1.625 4.101 -5.511 1.00 98.06 85 ILE A CA 1
ATOM 666 C C . ILE A 1 85 ? 2.969 4.786 -5.302 1.00 98.06 85 ILE A C 1
ATOM 668 O O . ILE A 1 85 ? 3.029 6.014 -5.187 1.00 98.06 85 ILE A O 1
ATOM 672 N N . GLY A 1 86 ? 4.038 4.001 -5.272 1.00 98.06 86 GLY A N 1
ATOM 673 C CA . GLY A 1 86 ? 5.388 4.506 -5.070 1.00 98.06 86 GLY A CA 1
ATOM 674 C C . GLY A 1 86 ? 6.464 3.510 -5.479 1.00 98.06 86 GLY A C 1
ATOM 675 O O . GLY A 1 86 ? 6.162 2.417 -5.955 1.00 98.06 86 GLY A O 1
ATOM 676 N N . GLY A 1 87 ? 7.713 3.902 -5.276 1.00 98.12 87 GLY A N 1
ATOM 677 C CA . GLY A 1 87 ? 8.894 3.096 -5.558 1.00 98.12 87 GLY A CA 1
ATOM 678 C C . GLY A 1 87 ? 10.166 3.915 -5.377 1.00 98.12 87 GLY A C 1
ATOM 679 O O . GLY A 1 87 ? 10.154 4.945 -4.697 1.00 98.12 87 GLY A O 1
ATOM 680 N N . ILE A 1 88 ? 11.249 3.466 -6.006 1.00 98.31 88 ILE A N 1
ATOM 681 C CA . ILE A 1 88 ? 12.533 4.167 -6.053 1.00 98.31 88 ILE A CA 1
ATOM 682 C C . ILE A 1 88 ? 12.793 4.597 -7.493 1.00 98.31 88 ILE A C 1
ATOM 684 O O . ILE A 1 88 ? 12.724 3.780 -8.402 1.00 98.31 88 ILE A O 1
ATOM 688 N N . HIS A 1 89 ? 13.072 5.880 -7.712 1.00 96.88 89 HIS A N 1
ATOM 689 C CA . HIS A 1 89 ? 13.397 6.390 -9.036 1.00 96.88 89 HIS A CA 1
ATOM 690 C C . HIS A 1 89 ? 14.690 5.758 -9.551 1.00 96.88 89 HIS A C 1
ATOM 692 O O . HIS A 1 89 ? 15.770 6.019 -9.025 1.00 96.88 89 HIS A O 1
ATOM 698 N N . SER A 1 90 ? 14.589 5.017 -10.648 1.00 92.81 90 SER A N 1
ATOM 699 C CA . SER A 1 90 ? 15.725 4.415 -11.360 1.00 92.81 90 SER A CA 1
ATOM 700 C C . SER A 1 90 ? 16.808 5.422 -11.781 1.00 92.81 90 SER A C 1
ATOM 702 O O . SER A 1 90 ? 17.969 5.052 -11.926 1.00 92.81 90 SER A O 1
ATOM 704 N N . GLU A 1 91 ? 16.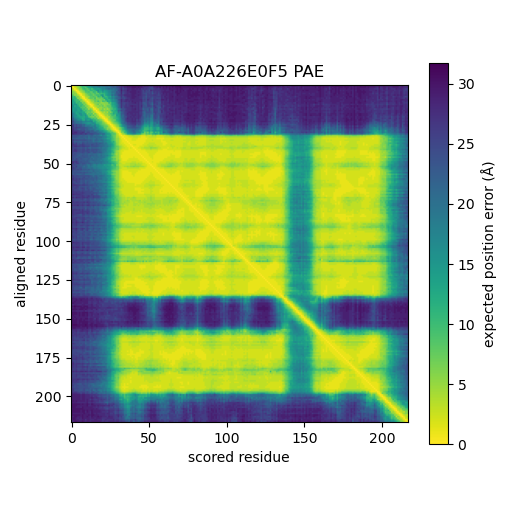455 6.700 -11.955 1.00 92.75 91 GLU A N 1
ATOM 705 C CA . GLU A 1 91 ? 17.379 7.753 -12.399 1.00 92.75 91 GLU A CA 1
ATOM 706 C C . GLU A 1 91 ? 18.267 8.317 -11.275 1.00 92.75 91 GLU A C 1
ATOM 708 O O . GLU A 1 91 ? 19.391 8.734 -11.543 1.00 92.75 91 GLU A O 1
ATOM 713 N N . ASN A 1 92 ? 17.775 8.379 -10.031 1.00 95.19 92 ASN A N 1
ATOM 714 C CA . ASN A 1 92 ? 18.470 9.070 -8.932 1.00 95.19 92 ASN A CA 1
ATOM 715 C C . ASN A 1 92 ? 18.428 8.343 -7.578 1.00 95.19 92 ASN A C 1
ATOM 717 O O . ASN A 1 92 ? 18.977 8.846 -6.602 1.00 95.19 92 ASN A O 1
ATOM 721 N N . GLY A 1 93 ? 17.778 7.182 -7.494 1.00 95.62 93 GLY A N 1
ATOM 722 C CA . GLY A 1 93 ? 17.669 6.389 -6.271 1.00 95.62 93 GLY A CA 1
ATOM 723 C C . GLY A 1 93 ? 16.766 6.993 -5.191 1.00 95.62 93 GLY A C 1
ATOM 724 O O . GLY A 1 93 ? 16.689 6.448 -4.093 1.00 95.62 93 GLY A O 1
ATOM 725 N N . HIS A 1 94 ? 16.078 8.107 -5.455 1.00 97.44 94 HIS A N 1
ATOM 726 C CA . HIS A 1 94 ? 15.185 8.723 -4.477 1.00 97.44 94 HIS A CA 1
ATOM 727 C C . HIS A 1 94 ? 13.826 8.028 -4.465 1.00 97.44 94 HIS A C 1
ATOM 729 O O . HIS A 1 94 ? 13.284 7.661 -5.510 1.00 97.44 94 HIS A O 1
ATOM 735 N N . SER A 1 95 ? 13.234 7.904 -3.279 1.00 97.81 95 SER A N 1
ATOM 736 C CA . SER A 1 95 ? 11.875 7.398 -3.159 1.00 97.81 95 SER A CA 1
ATOM 737 C C . SER A 1 95 ? 10.854 8.379 -3.732 1.00 97.81 95 SER A C 1
ATOM 739 O O . SER A 1 95 ? 10.988 9.601 -3.630 1.00 97.81 95 SER A O 1
ATOM 741 N N . TYR A 1 96 ? 9.799 7.827 -4.321 1.00 97.44 96 TYR A N 1
ATOM 742 C CA . TYR A 1 96 ? 8.608 8.571 -4.705 1.00 97.44 96 TYR A CA 1
ATOM 743 C C . TYR A 1 96 ? 7.365 7.858 -4.199 1.00 97.44 96 TYR A C 1
ATOM 745 O O . TYR A 1 96 ? 7.296 6.632 -4.134 1.00 97.44 96 TYR A O 1
ATOM 753 N N . PHE A 1 97 ? 6.361 8.649 -3.844 1.00 97.75 97 PHE A N 1
ATOM 754 C CA . PHE A 1 97 ? 5.119 8.151 -3.282 1.00 97.75 97 PHE A CA 1
ATOM 755 C C . PHE A 1 97 ? 3.996 9.142 -3.560 1.00 97.75 97 PHE A C 1
ATOM 757 O O . PHE A 1 97 ? 4.166 10.353 -3.411 1.00 97.75 97 PHE A O 1
ATOM 764 N N . GLY A 1 98 ? 2.841 8.635 -3.980 1.00 96.69 98 GLY A N 1
ATOM 765 C CA . GLY A 1 98 ? 1.676 9.455 -4.271 1.00 96.69 98 GLY A CA 1
ATOM 766 C C . GLY A 1 98 ? 0.374 8.729 -3.985 1.00 96.69 98 GLY A C 1
ATOM 767 O O . GLY A 1 98 ? 0.296 7.501 -4.052 1.00 96.69 98 GLY A O 1
ATOM 768 N N . ILE A 1 99 ? -0.657 9.519 -3.693 1.00 95.62 99 ILE A N 1
ATOM 769 C CA . ILE A 1 99 ? -2.021 9.033 -3.506 1.00 95.62 99 ILE A CA 1
ATOM 770 C C . ILE A 1 99 ? -2.802 9.277 -4.784 1.00 95.62 99 ILE A C 1
ATOM 772 O O . ILE A 1 99 ? -2.742 10.354 -5.368 1.00 95.62 99 ILE A O 1
ATOM 776 N N . TYR A 1 100 ? -3.540 8.275 -5.231 1.00 94.75 100 TYR A N 1
ATOM 777 C CA . TYR A 1 100 ? -4.241 8.289 -6.498 1.00 94.75 100 TYR A CA 1
ATOM 778 C C . TYR A 1 100 ? -5.684 7.842 -6.320 1.00 94.75 100 TYR A C 1
ATOM 780 O O . TYR A 1 100 ? -5.997 6.992 -5.491 1.00 94.75 100 TYR A O 1
ATOM 788 N N . THR A 1 101 ? -6.566 8.382 -7.154 1.00 92.81 101 THR A N 1
ATOM 789 C CA . THR A 1 101 ? -7.917 7.851 -7.342 1.00 92.81 101 THR A CA 1
ATOM 790 C C . THR A 1 101 ? -7.993 7.155 -8.693 1.00 92.81 101 THR A C 1
ATOM 792 O O . THR A 1 101 ? -7.510 7.676 -9.702 1.00 92.81 101 THR A O 1
ATOM 795 N N . GLY A 1 102 ? -8.581 5.965 -8.732 1.00 89.81 102 GLY A N 1
ATOM 796 C CA . GLY A 1 102 ? -8.779 5.233 -9.976 1.00 89.81 102 GLY A CA 1
ATOM 797 C C . GLY A 1 102 ? -9.987 5.744 -10.754 1.00 89.81 102 GLY A C 1
ATOM 798 O O . GLY A 1 102 ? -11.062 5.953 -10.194 1.00 89.81 102 GLY A O 1
ATOM 799 N N . HIS A 1 103 ? -9.816 5.915 -12.061 1.00 88.00 103 HIS A N 1
ATOM 800 C CA . HIS A 1 103 ? -10.862 6.334 -12.989 1.00 88.00 103 HIS A CA 1
ATOM 801 C C . HIS A 1 103 ? -10.784 5.486 -14.259 1.00 88.00 103 HIS A C 1
ATOM 803 O O . HIS A 1 103 ? -9.903 5.678 -15.104 1.00 88.00 103 HIS A O 1
ATOM 809 N N . LYS A 1 104 ? -11.723 4.547 -14.412 1.00 85.38 104 LYS A N 1
ATOM 810 C CA . LYS A 1 104 ? -11.728 3.544 -15.492 1.00 85.38 104 LYS A CA 1
ATOM 811 C C . LYS A 1 104 ? -10.404 2.768 -15.572 1.00 85.38 104 LYS A C 1
ATOM 813 O O . LYS A 1 104 ? -10.177 1.882 -14.760 1.00 85.38 104 LYS A O 1
ATOM 818 N N . HIS A 1 105 ? -9.552 3.109 -16.542 1.00 81.19 105 HIS A N 1
ATOM 819 C CA . HIS A 1 105 ? -8.265 2.466 -16.840 1.00 81.19 105 HIS A CA 1
ATOM 820 C C . HIS A 1 105 ? -7.065 3.377 -16.538 1.00 81.19 105 HIS A C 1
ATOM 822 O O . HIS A 1 105 ? -5.966 3.135 -17.026 1.00 81.19 105 HIS A O 1
ATOM 828 N N . LYS A 1 106 ? -7.276 4.462 -15.787 1.00 89.12 106 LYS A N 1
ATOM 829 C CA . LYS A 1 106 ? -6.237 5.425 -15.418 1.00 89.12 106 LYS A CA 1
ATOM 830 C C . LYS A 1 106 ? -6.274 5.706 -13.923 1.00 89.12 106 LYS A C 1
ATOM 832 O O . LYS A 1 106 ? -7.292 5.495 -13.264 1.00 89.12 106 LYS A O 1
ATOM 837 N N . VAL A 1 107 ? -5.167 6.231 -13.422 1.00 92.06 107 VAL A N 1
ATOM 838 C CA . VAL A 1 107 ? -5.041 6.749 -12.062 1.00 92.06 107 VAL A CA 1
ATOM 839 C C . VAL A 1 107 ? -4.835 8.259 -12.126 1.00 92.06 107 VAL A C 1
ATOM 841 O O . VAL A 1 107 ? -4.095 8.749 -12.978 1.00 92.06 107 VAL A O 1
ATOM 844 N N . ASN A 1 108 ? -5.504 8.996 -11.246 1.00 93.06 108 ASN A N 1
ATOM 845 C CA . ASN A 1 108 ? -5.384 10.446 -11.133 1.00 93.06 108 ASN A CA 1
ATOM 846 C C . ASN A 1 108 ? -4.747 10.782 -9.790 1.00 93.06 108 ASN A C 1
ATOM 848 O O . ASN A 1 108 ? -5.246 10.340 -8.758 1.00 93.06 108 ASN A O 1
ATOM 852 N N . LEU A 1 109 ? -3.665 11.562 -9.808 1.00 93.62 109 LEU A N 1
ATOM 853 C CA . LEU A 1 109 ? -2.987 12.016 -8.595 1.00 93.62 109 LEU A CA 1
ATOM 854 C C . LEU A 1 109 ? -3.941 12.867 -7.748 1.00 93.62 109 LEU A C 1
ATOM 856 O O . LEU A 1 109 ? -4.425 13.908 -8.200 1.00 93.62 109 LEU A O 1
ATOM 860 N N . ASP A 1 110 ? -4.173 12.443 -6.512 1.00 90.62 110 ASP A N 1
ATOM 861 C CA . ASP A 1 110 ? -4.858 13.226 -5.497 1.00 90.62 110 ASP A CA 1
ATOM 862 C C . ASP A 1 110 ? -3.835 14.084 -4.747 1.00 90.62 110 ASP A C 1
ATOM 864 O O . ASP A 1 110 ? -3.103 13.615 -3.881 1.00 90.62 110 ASP A O 1
ATOM 868 N N . LYS A 1 111 ? -3.789 15.374 -5.092 1.00 87.44 111 LYS A N 1
ATOM 869 C CA . LYS A 1 111 ? -2.883 16.347 -4.464 1.00 87.44 111 LYS A CA 1
ATOM 870 C C . LYS A 1 111 ? -3.344 16.807 -3.076 1.00 87.44 111 LYS A C 1
ATOM 872 O O . LYS A 1 111 ? -2.586 17.494 -2.393 1.00 87.44 111 LYS A O 1
ATOM 877 N N . LYS A 1 112 ? -4.589 16.510 -2.686 1.00 84.94 112 LYS A N 1
ATOM 878 C CA . LYS A 1 112 ? -5.170 16.942 -1.406 1.00 84.94 112 LYS A CA 1
ATOM 879 C C . LYS A 1 112 ? -4.844 15.948 -0.300 1.00 84.94 112 LYS A C 1
ATOM 881 O O . LYS A 1 112 ? -4.564 16.363 0.820 1.00 84.94 112 LYS A O 1
ATOM 886 N N . ARG A 1 113 ? -4.867 14.649 -0.608 1.00 84.69 113 ARG A N 1
ATOM 887 C CA . ARG A 1 113 ? -4.512 13.605 0.358 1.00 84.69 113 ARG A CA 1
ATOM 888 C C . ARG A 1 113 ? -3.008 13.505 0.529 1.00 84.69 113 ARG A C 1
ATOM 890 O O . ARG A 1 113 ? -2.258 13.441 -0.440 1.00 84.69 113 ARG A O 1
ATOM 897 N N . LYS A 1 114 ? -2.585 13.433 1.787 1.00 80.06 114 LYS A N 1
ATOM 898 C CA . LYS A 1 114 ? -1.202 13.165 2.167 1.00 80.06 114 LYS A CA 1
ATOM 899 C C . LYS A 1 114 ? -1.202 12.051 3.200 1.00 80.06 114 LYS A C 1
ATOM 901 O O . LYS A 1 114 ? -1.736 12.224 4.290 1.00 80.06 114 LYS A O 1
ATOM 906 N N . TRP A 1 115 ? -0.662 10.903 2.818 1.00 91.31 115 TRP A N 1
ATOM 907 C CA . TRP A 1 115 ? -0.315 9.829 3.746 1.00 91.31 115 TRP A CA 1
ATOM 908 C C . TRP A 1 115 ? 1.181 9.888 4.011 1.00 91.31 115 TRP A C 1
ATOM 910 O O . TRP A 1 115 ? 1.932 10.457 3.214 1.00 91.31 115 TRP A O 1
ATOM 920 N N . THR A 1 116 ? 1.608 9.310 5.123 1.00 94.81 116 THR A N 1
ATOM 921 C CA . THR A 1 116 ? 3.004 9.375 5.541 1.00 94.81 116 THR A CA 1
ATOM 922 C C . THR A 1 116 ? 3.744 8.178 4.972 1.00 94.81 116 THR A C 1
ATOM 924 O O . THR A 1 116 ? 3.497 7.051 5.395 1.00 94.81 116 THR A O 1
ATOM 927 N N . LEU A 1 117 ? 4.657 8.408 4.028 1.00 97.75 117 LEU A N 1
ATOM 928 C CA . LEU A 1 117 ? 5.645 7.397 3.658 1.00 97.75 117 LEU A CA 1
ATOM 929 C C . LEU A 1 117 ? 6.615 7.230 4.832 1.00 97.75 117 LEU A C 1
ATOM 931 O O . LEU A 1 117 ? 7.250 8.200 5.242 1.00 97.75 117 LEU A O 1
ATOM 935 N N . LEU A 1 118 ? 6.695 6.021 5.378 1.00 97.94 118 LEU A N 1
ATOM 936 C CA . LEU A 1 118 ? 7.583 5.687 6.491 1.00 97.94 118 LEU A CA 1
ATOM 937 C C . LEU A 1 118 ? 8.891 5.083 5.984 1.00 97.94 118 LEU A C 1
ATOM 939 O O . LEU A 1 118 ? 9.956 5.413 6.492 1.00 97.94 118 LEU A O 1
ATOM 943 N N . GLU A 1 119 ? 8.804 4.216 4.978 1.00 98.06 119 GLU A N 1
ATOM 944 C CA . GLU A 1 119 ? 9.959 3.541 4.399 1.00 98.06 119 GLU A CA 1
ATOM 945 C C . GLU A 1 119 ? 9.703 3.219 2.927 1.00 98.06 119 GLU A C 1
ATOM 947 O O . GLU A 1 119 ? 8.592 2.855 2.535 1.00 98.06 119 GLU A O 1
ATOM 952 N N . ALA A 1 120 ? 10.742 3.361 2.112 1.00 98.38 120 ALA A N 1
ATOM 953 C CA . ALA A 1 120 ? 10.768 2.877 0.745 1.00 98.38 120 ALA A CA 1
ATOM 954 C C . ALA A 1 120 ? 12.174 2.375 0.444 1.00 98.38 120 ALA A C 1
ATOM 956 O O . ALA A 1 120 ? 13.143 3.118 0.612 1.00 98.38 120 ALA A O 1
ATOM 957 N N . THR A 1 121 ? 12.279 1.132 -0.005 1.00 97.94 121 THR A N 1
ATOM 958 C CA . THR A 1 121 ? 13.551 0.526 -0.399 1.00 97.94 121 THR A CA 1
ATOM 959 C C . THR A 1 121 ? 13.365 -0.267 -1.682 1.00 97.94 121 THR A C 1
ATOM 961 O O . THR A 1 121 ? 12.258 -0.680 -2.034 1.00 97.94 121 THR A O 1
ATOM 964 N N . GLN A 1 122 ? 14.454 -0.448 -2.417 1.00 98.31 122 GLN A N 1
ATOM 965 C CA . GLN A 1 122 ? 14.491 -1.281 -3.608 1.00 98.31 122 GLN A CA 1
ATOM 966 C C . GLN A 1 122 ? 15.823 -2.020 -3.635 1.00 98.31 122 GLN A C 1
ATOM 968 O O . GLN A 1 122 ? 16.867 -1.428 -3.357 1.00 98.31 122 GLN A O 1
ATOM 973 N N . ASN A 1 123 ? 15.776 -3.311 -3.941 1.00 96.00 123 ASN A N 1
ATOM 974 C CA . ASN A 1 123 ? 16.955 -4.126 -4.210 1.00 96.00 123 ASN A CA 1
ATOM 975 C C . ASN A 1 123 ? 16.933 -4.603 -5.675 1.00 96.00 123 ASN A C 1
ATOM 977 O O . ASN A 1 123 ? 16.186 -4.081 -6.503 1.00 96.00 123 ASN A O 1
ATOM 981 N N . GLU A 1 124 ? 17.767 -5.583 -6.016 1.00 96.50 124 GLU A N 1
ATOM 982 C CA . GLU A 1 124 ? 17.882 -6.089 -7.389 1.00 96.50 124 GLU A CA 1
ATOM 983 C C . GLU A 1 124 ? 16.576 -6.670 -7.953 1.00 96.50 124 GLU A C 1
ATOM 985 O O . GLU A 1 124 ? 16.383 -6.667 -9.165 1.00 96.50 124 GLU A O 1
ATOM 990 N N . THR A 1 125 ? 15.673 -7.159 -7.102 1.00 97.19 125 THR A N 1
ATOM 991 C CA . THR A 1 125 ? 14.473 -7.893 -7.534 1.00 97.19 125 THR A CA 1
ATOM 992 C C . THR A 1 125 ? 13.168 -7.329 -6.986 1.00 97.19 125 THR A C 1
ATOM 994 O O . THR A 1 125 ? 12.113 -7.600 -7.554 1.00 97.19 125 THR A O 1
ATOM 997 N N . HIS A 1 126 ? 13.209 -6.547 -5.908 1.00 98.25 126 HIS A N 1
ATOM 998 C CA . HIS A 1 126 ? 12.027 -6.139 -5.164 1.00 98.25 126 HIS A CA 1
ATOM 999 C C . HIS A 1 126 ? 12.014 -4.659 -4.818 1.00 98.25 126 HIS A C 1
ATOM 1001 O O . HIS A 1 126 ? 13.043 -4.050 -4.531 1.00 98.25 126 HIS A O 1
ATOM 1007 N N . THR A 1 127 ? 10.799 -4.126 -4.744 1.00 98.69 127 THR A N 1
ATOM 1008 C CA . THR A 1 127 ? 10.486 -2.809 -4.198 1.00 98.69 127 THR A CA 1
ATOM 1009 C C . THR A 1 127 ? 9.593 -2.992 -2.978 1.00 98.69 127 THR A C 1
ATOM 1011 O O . THR A 1 127 ? 8.623 -3.751 -3.016 1.00 98.69 127 THR A O 1
ATOM 1014 N N . TYR A 1 128 ? 9.919 -2.286 -1.901 1.00 98.62 128 TYR A N 1
ATOM 1015 C CA . TYR A 1 128 ? 9.185 -2.280 -0.644 1.00 98.62 128 TYR A CA 1
ATOM 1016 C C . TYR A 1 128 ? 8.683 -0.874 -0.336 1.00 98.62 128 TYR A C 1
ATOM 1018 O O . TYR A 1 128 ? 9.424 0.102 -0.472 1.00 98.62 128 TYR A O 1
ATOM 1026 N N . LEU A 1 129 ? 7.431 -0.781 0.105 1.00 98.62 129 LEU A N 1
ATOM 1027 C CA . LEU A 1 129 ? 6.824 0.441 0.619 1.00 98.62 129 LEU A CA 1
ATOM 1028 C C . LEU A 1 129 ? 6.172 0.173 1.968 1.00 98.62 129 LEU A C 1
ATOM 1030 O O . LEU A 1 129 ? 5.346 -0.730 2.085 1.00 98.62 129 LEU A O 1
ATOM 1034 N N . LYS A 1 130 ? 6.449 1.044 2.935 1.00 98.50 130 LYS A N 1
ATOM 1035 C CA . LYS A 1 130 ? 5.727 1.155 4.199 1.00 98.50 130 LYS A CA 1
ATOM 1036 C C . LYS A 1 130 ? 5.176 2.555 4.346 1.00 98.50 130 LYS A C 1
ATOM 1038 O O . LYS A 1 130 ? 5.912 3.538 4.255 1.00 98.50 130 LYS A O 1
ATOM 1043 N N . TYR A 1 131 ? 3.888 2.661 4.621 1.00 98.06 131 TYR A N 1
ATOM 1044 C CA . TYR A 1 131 ? 3.246 3.952 4.822 1.00 98.06 131 TYR A CA 1
ATOM 1045 C C . TYR A 1 131 ? 2.116 3.864 5.837 1.00 98.06 131 TYR A C 1
ATOM 1047 O O . TYR A 1 131 ? 1.562 2.798 6.100 1.00 98.06 131 TYR A O 1
ATOM 1055 N N . GLU A 1 132 ? 1.778 5.008 6.415 1.00 95.94 132 GLU A N 1
ATOM 1056 C CA . GLU A 1 132 ? 0.718 5.149 7.403 1.00 95.94 132 GLU A CA 1
ATOM 1057 C C . GLU A 1 132 ? -0.376 6.074 6.880 1.00 95.94 132 GLU A C 1
ATOM 1059 O O . GLU A 1 132 ? -0.104 7.120 6.279 1.00 95.94 132 GLU A O 1
ATOM 1064 N N . ARG A 1 133 ? -1.628 5.688 7.127 1.00 93.75 133 ARG A N 1
ATOM 1065 C CA . ARG A 1 133 ? -2.799 6.511 6.825 1.00 93.75 133 ARG A CA 1
ATOM 1066 C C . ARG A 1 133 ? -3.828 6.471 7.958 1.00 93.75 133 ARG A C 1
ATOM 1068 O O . ARG A 1 133 ? -3.904 5.477 8.680 1.00 93.75 133 ARG A O 1
ATOM 1075 N N . PRO A 1 134 ? -4.683 7.499 8.069 1.00 90.88 134 PRO A N 1
ATOM 1076 C CA . PRO A 1 134 ? -5.850 7.448 8.944 1.00 90.88 134 PRO A CA 1
ATOM 1077 C C . PRO A 1 134 ? -6.828 6.333 8.539 1.00 90.88 134 PRO A C 1
ATOM 1079 O O . PRO A 1 134 ? -6.953 6.007 7.349 1.00 90.88 134 PRO A O 1
ATOM 1082 N N . LEU A 1 135 ? -7.559 5.790 9.516 1.00 88.56 135 LEU A N 1
ATOM 1083 C CA . LEU A 1 135 ? -8.695 4.890 9.287 1.00 88.56 135 LEU A CA 1
ATOM 1084 C C . LEU A 1 135 ? -9.887 5.653 8.688 1.00 88.56 135 LEU A C 1
ATOM 1086 O O . LEU A 1 135 ? -10.540 5.166 7.763 1.00 88.56 135 LEU A O 1
ATOM 1090 N N . VAL A 1 136 ? -10.136 6.875 9.170 1.00 83.88 136 VAL A N 1
ATOM 1091 C CA . VAL A 1 136 ? -11.217 7.764 8.718 1.00 83.88 136 VAL A CA 1
ATOM 1092 C C . VAL A 1 136 ? -10.666 9.059 8.123 1.00 83.88 136 VAL A C 1
ATOM 1094 O O . VAL A 1 136 ? -9.616 9.550 8.518 1.00 83.88 136 VAL A O 1
ATOM 1097 N N . GLY A 1 137 ? -11.374 9.621 7.143 1.00 61.84 137 GLY A N 1
ATOM 1098 C CA . GLY A 1 137 ? -10.882 10.727 6.313 1.00 61.84 137 GLY A CA 1
ATOM 1099 C C . GLY A 1 137 ? -11.196 12.105 6.863 1.00 61.84 137 GLY A C 1
ATOM 1100 O O . GLY A 1 137 ? -11.321 13.037 6.070 1.00 61.84 137 GLY A O 1
ATOM 1101 N N . ASN A 1 138 ? -11.406 12.216 8.177 1.00 58.47 138 ASN A N 1
ATOM 1102 C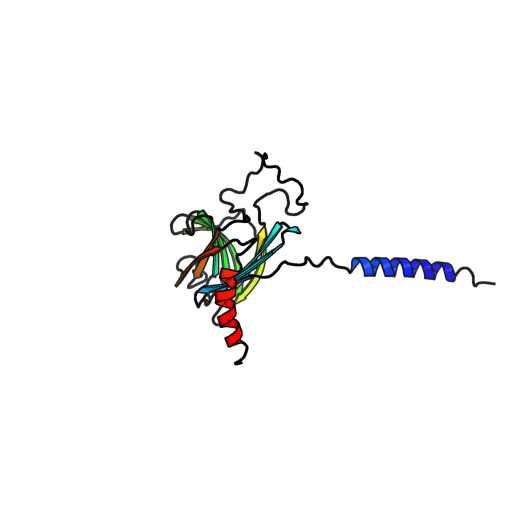 CA . ASN A 1 138 ? -11.784 13.477 8.792 1.00 58.47 138 ASN A CA 1
ATOM 1103 C C . ASN A 1 138 ? -10.622 14.476 8.685 1.00 58.47 138 ASN A C 1
ATOM 1105 O O . ASN A 1 138 ? -9.469 14.169 8.977 1.00 58.47 138 ASN A O 1
ATOM 1109 N N . THR A 1 139 ? -10.949 15.686 8.252 1.00 46.19 139 THR A N 1
ATOM 1110 C CA . THR A 1 139 ? -10.051 16.835 8.147 1.00 46.19 139 THR A CA 1
ATOM 1111 C C . THR A 1 139 ? -9.800 17.525 9.495 1.00 46.19 139 THR A C 1
ATOM 1113 O O . THR A 1 139 ? -9.009 18.466 9.532 1.00 46.19 139 THR A O 1
ATOM 1116 N N . ARG A 1 140 ? -10.426 17.084 10.601 1.00 44.97 140 ARG A N 1
ATOM 1117 C CA . ARG A 1 140 ? -10.357 17.766 11.908 1.00 44.97 140 ARG A CA 1
ATOM 1118 C C . ARG A 1 140 ? -9.480 17.149 13.004 1.00 44.97 140 ARG A C 1
ATOM 1120 O O . ARG A 1 140 ? -9.346 17.790 14.039 1.00 44.97 140 ARG A O 1
ATOM 1127 N N . ASN A 1 141 ? -8.840 15.992 12.832 1.00 39.28 141 ASN A N 1
ATOM 1128 C CA . ASN A 1 141 ? -8.118 15.373 13.958 1.00 39.28 141 ASN A CA 1
ATOM 1129 C C . ASN A 1 141 ? -6.867 14.558 13.598 1.00 39.28 141 ASN A C 1
ATOM 1131 O O . ASN A 1 141 ? -6.646 13.476 14.132 1.00 39.28 141 ASN A O 1
ATOM 1135 N N . SER A 1 142 ? -5.929 15.154 12.855 1.00 39.12 142 SER A N 1
ATOM 1136 C CA . SER A 1 142 ? -4.517 14.734 12.961 1.00 39.12 142 SER A CA 1
ATOM 1137 C C . SER A 1 142 ? -3.906 14.968 14.363 1.00 39.12 142 SER A C 1
ATOM 1139 O O . SER A 1 142 ? -2.743 14.655 14.570 1.00 39.12 142 SER A O 1
ATOM 1141 N N . TYR A 1 143 ? -4.679 15.482 15.326 1.00 38.09 143 TYR A N 1
ATOM 1142 C CA . TYR A 1 143 ? -4.473 15.385 16.774 1.00 38.09 143 TYR A CA 1
ATOM 1143 C C . TYR A 1 143 ? -5.857 15.489 17.441 1.00 38.09 143 TYR A C 1
ATOM 1145 O O . TYR A 1 143 ? -6.475 16.547 17.358 1.00 38.09 143 TYR A O 1
ATOM 1153 N N . GLY A 1 144 ? -6.367 14.431 18.082 1.00 35.91 144 GLY A N 1
ATOM 1154 C CA . GLY A 1 144 ? -7.572 14.547 18.918 1.00 35.91 144 GLY A CA 1
ATOM 1155 C C . GLY A 1 144 ? -8.462 13.309 18.982 1.00 35.91 144 GLY A C 1
ATOM 1156 O O . GLY A 1 144 ? -9.319 13.124 18.123 1.00 35.91 144 GLY A O 1
ATOM 1157 N N . ARG A 1 145 ? -8.226 12.516 20.036 1.00 39.28 145 ARG A N 1
ATOM 1158 C CA . ARG A 1 145 ? -9.196 11.854 20.928 1.00 39.28 145 ARG A CA 1
ATOM 1159 C C . ARG A 1 145 ? -10.490 11.327 20.286 1.00 39.28 145 ARG A C 1
ATOM 1161 O O . ARG A 1 145 ? -11.390 12.089 19.952 1.00 39.28 145 ARG A O 1
ATOM 1168 N N . GLY A 1 146 ? -10.555 10.002 20.170 1.00 46.91 146 GLY A N 1
ATOM 1169 C CA . GLY A 1 146 ? -11.691 9.230 19.672 1.00 46.91 146 GLY A CA 1
ATOM 1170 C C . GLY A 1 146 ? -12.808 9.051 20.693 1.00 46.91 146 GLY A C 1
ATOM 1171 O O . GLY A 1 146 ? -13.108 7.925 21.069 1.00 46.91 146 GLY A O 1
ATOM 1172 N N . ASP A 1 147 ? -13.453 10.146 21.071 1.00 43.19 147 ASP A N 1
ATOM 1173 C CA . ASP A 1 147 ? -14.692 10.114 21.838 1.00 43.19 147 ASP A CA 1
ATOM 1174 C C . ASP A 1 147 ? -15.684 10.974 21.025 1.00 43.19 147 ASP A C 1
ATOM 1176 O O . ASP A 1 147 ? -15.357 12.110 20.700 1.00 43.19 147 ASP A O 1
ATOM 1180 N N . ASP A 1 148 ? -16.839 10.432 20.631 1.00 43.41 148 ASP A N 1
ATOM 1181 C CA . ASP A 1 148 ? -17.905 11.091 19.839 1.00 43.41 148 ASP A CA 1
ATOM 1182 C C . ASP A 1 148 ? -17.809 11.012 18.299 1.00 43.41 148 ASP A C 1
ATOM 1184 O O . ASP A 1 148 ? -17.885 12.009 17.584 1.00 43.41 148 ASP A O 1
ATOM 1188 N N . ILE A 1 149 ? -17.797 9.797 17.740 1.00 51.00 149 ILE A N 1
ATOM 1189 C CA . ILE A 1 149 ? -18.449 9.572 16.432 1.00 51.00 149 ILE A CA 1
ATOM 1190 C C . ILE A 1 149 ? -19.940 9.330 16.673 1.00 51.00 149 ILE A C 1
ATOM 1192 O O . ILE A 1 149 ? -20.427 8.201 16.641 1.00 51.00 149 ILE A O 1
ATOM 1196 N N . GLY A 1 150 ? -20.653 10.420 16.964 1.00 36.44 150 GLY A N 1
ATOM 1197 C CA . GLY A 1 150 ? -22.108 10.448 16.933 1.00 36.44 150 GLY A CA 1
ATOM 1198 C C . GLY A 1 150 ? -22.605 10.129 15.523 1.00 36.44 150 GLY A C 1
ATOM 1199 O O . GLY A 1 150 ? -22.096 10.644 14.533 1.00 36.44 150 GLY A O 1
ATOM 1200 N N . GLU A 1 151 ? -23.616 9.273 15.430 1.00 44.66 151 GLU A N 1
ATOM 1201 C CA . GLU A 1 151 ? -24.217 8.773 14.185 1.00 44.66 151 GLU A CA 1
ATOM 1202 C C . GLU A 1 151 ? -24.944 9.861 13.356 1.00 44.66 151 GLU A C 1
ATOM 1204 O O . GLU A 1 151 ? -25.519 9.568 12.314 1.00 44.66 151 GLU A O 1
ATOM 1209 N N . ASN A 1 152 ? -24.895 11.126 13.788 1.00 43.97 152 ASN A N 1
ATOM 1210 C CA . ASN A 1 152 ? -25.629 12.253 13.214 1.00 43.97 152 ASN A CA 1
ATOM 1211 C C . ASN A 1 152 ? -24.735 13.489 13.039 1.00 43.97 152 ASN A C 1
ATOM 1213 O O . ASN A 1 152 ? -25.013 14.529 13.633 1.00 43.97 152 ASN A O 1
ATOM 1217 N N . ASP A 1 153 ? -23.675 13.391 12.235 1.00 45.28 153 ASP A N 1
ATOM 1218 C CA . ASP A 1 153 ? -22.909 14.576 11.841 1.00 45.28 153 ASP A CA 1
ATOM 1219 C C . ASP A 1 153 ? -22.889 14.750 10.316 1.00 45.28 153 ASP A C 1
ATOM 1221 O O . ASP A 1 153 ? -22.069 14.185 9.583 1.00 45.28 153 ASP A O 1
ATOM 1225 N N . ASP A 1 154 ? -23.850 15.555 9.858 1.00 45.41 154 ASP A N 1
ATOM 1226 C CA . ASP A 1 154 ? -23.955 16.144 8.516 1.00 45.41 154 ASP A CA 1
ATOM 1227 C C . ASP A 1 154 ? -22.756 17.083 8.205 1.00 45.41 154 ASP A C 1
ATOM 1229 O O . ASP A 1 154 ? -22.592 17.539 7.078 1.00 45.41 154 ASP A O 1
ATOM 1233 N N . ASP A 1 155 ? -21.845 17.317 9.168 1.00 43.69 155 ASP A N 1
ATOM 1234 C CA . ASP A 1 155 ? -20.569 18.037 8.992 1.00 43.69 155 ASP A CA 1
ATOM 1235 C C . ASP A 1 155 ? -19.336 17.100 8.918 1.00 43.69 155 ASP A C 1
ATOM 1237 O O . ASP A 1 155 ? -18.211 17.463 9.260 1.00 43.69 155 ASP A O 1
ATOM 1241 N N . THR A 1 156 ? -19.502 15.868 8.422 1.00 45.59 156 THR A N 1
ATOM 1242 C CA . THR A 1 156 ? -18.382 14.975 8.058 1.00 45.59 156 THR A CA 1
ATOM 1243 C C . THR A 1 156 ? -18.124 14.997 6.552 1.00 45.59 156 THR A C 1
ATOM 1245 O O . THR A 1 156 ? -18.315 14.009 5.839 1.00 45.59 156 THR A O 1
ATOM 1248 N N . THR A 1 157 ? -17.646 16.126 6.019 1.00 50.16 157 THR A N 1
ATOM 1249 C CA . THR A 1 157 ? -17.208 16.193 4.613 1.00 50.16 157 THR A CA 1
ATOM 1250 C C . THR A 1 157 ? -15.903 15.413 4.410 1.00 50.16 157 THR A C 1
ATOM 1252 O O . THR A 1 157 ? -14.813 15.973 4.299 1.00 50.16 157 THR A O 1
ATOM 1255 N N . LEU A 1 158 ? -16.006 14.080 4.337 1.00 56.94 158 LEU A N 1
ATOM 1256 C CA . LEU A 1 158 ? -14.938 13.221 3.829 1.00 56.94 158 LEU A CA 1
ATOM 1257 C C . LEU A 1 158 ? -14.411 13.825 2.525 1.00 56.94 158 LEU A C 1
ATOM 1259 O O . LEU A 1 158 ? -15.195 14.190 1.643 1.00 56.94 158 LEU A O 1
ATOM 1263 N N . LEU A 1 159 ? -13.083 13.899 2.376 1.00 65.00 159 LEU A N 1
ATOM 1264 C CA . LEU A 1 159 ? -12.488 14.302 1.103 1.00 65.00 159 LEU A CA 1
ATOM 1265 C C . LEU A 1 159 ? -13.137 13.480 -0.027 1.00 65.00 159 LEU A C 1
ATOM 1267 O O . LEU A 1 159 ? -13.188 12.254 0.096 1.00 65.00 159 LEU A O 1
ATOM 1271 N N . PRO A 1 160 ? -13.623 14.094 -1.123 1.00 66.88 160 PRO A N 1
ATOM 1272 C CA . PRO A 1 160 ? -14.365 13.378 -2.157 1.00 66.88 160 PRO A CA 1
ATOM 1273 C C . PRO A 1 160 ? -13.619 12.129 -2.637 1.00 66.88 160 PRO A C 1
ATOM 1275 O O . PRO A 1 160 ? -12.487 12.235 -3.103 1.00 66.88 160 PRO A O 1
ATOM 1278 N N . ASN A 1 161 ? -14.259 10.957 -2.562 1.00 69.19 161 ASN A N 1
ATOM 1279 C CA . ASN A 1 161 ? -13.680 9.633 -2.861 1.00 69.19 161 ASN A CA 1
ATOM 1280 C C . ASN A 1 161 ? -12.714 9.057 -1.808 1.00 69.19 161 ASN A C 1
ATOM 1282 O O . ASN A 1 161 ? -11.976 8.128 -2.126 1.00 69.19 161 ASN A O 1
ATOM 1286 N N . TYR A 1 162 ? -12.696 9.581 -0.580 1.00 83.12 162 TYR A N 1
ATOM 1287 C CA . TYR A 1 162 ? -11.936 8.965 0.504 1.00 83.12 162 TYR A CA 1
ATOM 1288 C C . TYR A 1 162 ? -12.581 7.632 0.866 1.00 83.12 162 TYR A C 1
ATOM 1290 O O . TYR A 1 162 ? -13.807 7.541 0.990 1.00 83.12 162 TYR A O 1
ATOM 1298 N N . VAL A 1 163 ? -11.763 6.600 1.046 1.00 88.50 163 VAL A N 1
ATOM 1299 C CA . VAL A 1 163 ? -12.250 5.266 1.387 1.00 88.50 163 VAL A CA 1
ATOM 1300 C C . VAL A 1 163 ? -11.977 5.012 2.871 1.00 88.50 163 VAL A C 1
ATOM 1302 O O . VAL A 1 163 ? -10.846 4.676 3.219 1.00 88.50 163 VAL A O 1
ATOM 1305 N N . PRO A 1 164 ? -12.972 5.167 3.768 1.00 89.88 164 PRO A N 1
ATOM 1306 C CA . PRO A 1 164 ? -12.784 4.863 5.181 1.00 89.88 164 PRO A CA 1
ATOM 1307 C C . PRO A 1 164 ? -12.589 3.366 5.394 1.00 89.88 164 PRO A C 1
ATOM 1309 O O . PRO A 1 164 ? -13.323 2.548 4.831 1.00 89.88 164 PRO A O 1
ATOM 1312 N N . ILE A 1 165 ? -11.620 3.032 6.239 1.00 90.00 165 ILE A N 1
ATOM 1313 C CA . ILE A 1 165 ? -11.391 1.678 6.725 1.00 90.00 165 ILE A CA 1
ATOM 1314 C C . ILE A 1 165 ? -12.354 1.455 7.883 1.00 90.00 165 ILE A C 1
ATOM 1316 O O . ILE A 1 165 ? -12.364 2.203 8.857 1.00 90.00 165 ILE A O 1
ATOM 1320 N N . LYS A 1 166 ? -13.219 0.458 7.723 1.00 86.69 166 LYS A N 1
ATOM 1321 C CA . LYS A 1 166 ? -14.270 0.102 8.679 1.00 86.69 166 LYS A CA 1
ATOM 1322 C C . LYS A 1 166 ? -14.078 -1.349 9.100 1.00 86.69 166 LYS A C 1
ATOM 1324 O O . LYS A 1 166 ? -13.435 -2.106 8.377 1.00 86.69 166 LYS A O 1
ATOM 1329 N N . ASP A 1 167 ? -14.687 -1.728 10.217 1.00 89.81 167 ASP A N 1
ATOM 1330 C CA . ASP A 1 167 ? -14.717 -3.113 10.688 1.00 89.81 167 ASP A CA 1
ATOM 1331 C C . ASP A 1 167 ? -15.686 -3.940 9.829 1.00 89.81 167 ASP A C 1
ATOM 1333 O O . ASP A 1 167 ? -16.837 -4.188 10.181 1.00 89.81 167 ASP A O 1
ATOM 1337 N N . LYS A 1 168 ? -15.257 -4.221 8.599 1.00 89.56 168 LYS A N 1
ATOM 1338 C CA . LYS A 1 168 ? -15.961 -5.026 7.604 1.00 89.56 168 LYS A CA 1
ATOM 1339 C C . LYS A 1 168 ? -15.007 -5.417 6.489 1.00 89.56 168 LYS A C 1
ATOM 1341 O O . LYS A 1 168 ? -13.991 -4.763 6.259 1.00 89.56 168 LYS A O 1
ATOM 1346 N N . ASP A 1 169 ? -15.415 -6.404 5.706 1.00 91.75 169 ASP A N 1
ATOM 1347 C CA . ASP A 1 169 ? -14.690 -6.763 4.497 1.00 91.75 169 ASP A CA 1
ATOM 1348 C C . ASP A 1 169 ? -14.594 -5.600 3.502 1.00 91.75 169 ASP A C 1
ATOM 1350 O O . ASP A 1 169 ? -15.588 -4.973 3.109 1.00 91.75 169 ASP A O 1
ATOM 1354 N N . MET A 1 170 ? -13.376 -5.378 3.028 1.00 93.44 170 MET A N 1
ATOM 1355 C CA . MET A 1 170 ? -13.027 -4.455 1.961 1.00 93.44 170 MET A CA 1
ATOM 1356 C C . MET A 1 170 ? -12.146 -5.172 0.947 1.00 93.44 170 MET A C 1
ATOM 1358 O O . MET A 1 170 ? -11.575 -6.223 1.229 1.00 93.44 170 MET A O 1
ATOM 1362 N N . TYR A 1 171 ? -12.035 -4.609 -0.250 1.00 94.56 171 TYR A N 1
ATOM 1363 C CA . TYR A 1 171 ? -11.083 -5.101 -1.228 1.00 94.56 171 TYR A CA 1
ATOM 1364 C C . TYR A 1 171 ? -9.789 -4.309 -1.149 1.00 94.56 171 TYR A C 1
ATOM 1366 O O . TYR A 1 171 ? -9.790 -3.091 -1.337 1.00 94.56 171 TYR A O 1
ATOM 1374 N N . VAL A 1 172 ? -8.702 -5.042 -0.954 1.00 95.75 172 VAL A N 1
ATOM 1375 C CA . VAL A 1 172 ? -7.348 -4.635 -1.301 1.00 95.75 172 VAL A CA 1
ATOM 1376 C C . VAL A 1 172 ? -7.151 -4.967 -2.774 1.00 95.75 172 VAL A C 1
ATOM 1378 O O . VAL A 1 172 ? -7.381 -6.098 -3.194 1.00 95.75 172 VAL A O 1
ATOM 1381 N N . ILE A 1 173 ? -6.763 -3.990 -3.580 1.00 95.69 173 ILE A N 1
ATOM 1382 C CA . ILE A 1 173 ? -6.291 -4.199 -4.948 1.00 95.69 173 ILE A CA 1
ATOM 1383 C C . ILE A 1 173 ? -4.802 -3.894 -4.994 1.00 95.69 173 ILE A C 1
ATOM 1385 O O . ILE A 1 173 ? -4.329 -3.027 -4.265 1.00 95.69 173 ILE A O 1
ATOM 1389 N N . TRP A 1 174 ? -4.064 -4.580 -5.848 1.00 97.44 174 TRP A N 1
ATOM 1390 C CA . TRP A 1 174 ? -2.619 -4.406 -5.931 1.00 97.44 174 TRP A CA 1
ATOM 1391 C C . TRP A 1 174 ? -2.154 -4.391 -7.381 1.00 97.44 174 TRP A C 1
ATOM 1393 O O . TRP A 1 174 ? -2.849 -4.898 -8.267 1.00 97.44 174 TRP A O 1
ATOM 1403 N N . ALA A 1 175 ? -0.997 -3.775 -7.623 1.00 97.25 175 ALA A N 1
ATOM 1404 C CA . ALA A 1 175 ? -0.353 -3.754 -8.929 1.00 97.25 175 ALA A CA 1
ATOM 1405 C C . ALA A 1 175 ? 1.174 -3.632 -8.819 1.00 97.25 175 ALA A C 1
ATOM 1407 O O . ALA A 1 175 ? 1.682 -2.962 -7.920 1.00 97.25 175 ALA A O 1
ATOM 1408 N N . LEU A 1 176 ? 1.878 -4.219 -9.788 1.00 98.00 176 LEU A N 1
ATOM 1409 C CA . LEU A 1 176 ? 3.326 -4.121 -9.980 1.00 98.00 176 LEU A CA 1
ATOM 1410 C C . LEU A 1 176 ? 3.628 -3.463 -11.322 1.00 98.00 176 LEU A C 1
ATOM 1412 O O . LEU A 1 176 ? 3.223 -3.969 -12.371 1.00 98.00 176 LEU A O 1
ATOM 1416 N N . GLY A 1 177 ? 4.306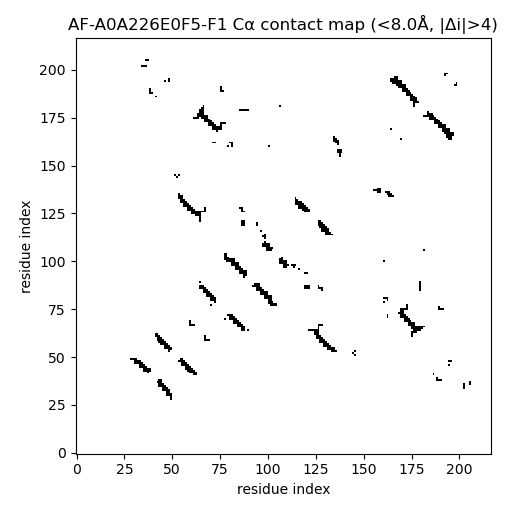 -2.323 -11.292 1.00 96.69 177 GLY A N 1
ATOM 1417 C CA . GLY A 1 177 ? 4.738 -1.580 -12.466 1.00 96.69 177 GLY A CA 1
ATOM 1418 C C . GLY A 1 177 ? 5.976 -2.177 -13.111 1.00 96.69 177 GLY A C 1
ATOM 1419 O O . GLY A 1 177 ? 6.857 -2.656 -12.419 1.00 96.69 177 GLY A O 1
ATOM 1420 N N . VAL A 1 178 ? 6.088 -2.091 -14.438 1.00 94.56 178 VAL A N 1
ATOM 1421 C CA . VAL A 1 178 ? 7.323 -2.491 -15.158 1.00 94.56 178 VAL A CA 1
ATOM 1422 C C . VAL A 1 178 ? 8.434 -1.439 -15.009 1.00 94.56 178 VAL A C 1
ATOM 1424 O O . VAL A 1 178 ? 9.599 -1.704 -15.269 1.00 94.56 178 VAL A O 1
ATOM 1427 N N . SER A 1 179 ? 8.064 -0.211 -14.654 1.00 95.12 179 SER A N 1
ATOM 1428 C CA . SER A 1 179 ? 8.964 0.936 -14.506 1.00 95.12 179 SER A CA 1
ATOM 1429 C C . SER A 1 179 ? 8.355 1.929 -13.522 1.00 95.12 179 SER A C 1
ATOM 1431 O O . SER A 1 179 ? 7.196 1.764 -13.135 1.00 95.12 179 SER A O 1
ATOM 1433 N N . ASP A 1 180 ? 9.059 3.019 -13.236 1.00 93.56 180 ASP A N 1
ATOM 1434 C CA . ASP A 1 180 ? 8.537 4.118 -12.410 1.00 93.56 180 ASP A CA 1
ATOM 1435 C C . ASP A 1 180 ? 7.390 4.901 -13.064 1.00 93.56 180 ASP A C 1
ATOM 1437 O O . ASP A 1 180 ? 6.689 5.690 -12.429 1.00 93.56 180 ASP A O 1
ATOM 1441 N N . LYS A 1 181 ? 7.159 4.687 -14.364 1.00 92.25 181 LYS A N 1
ATOM 1442 C CA . LYS A 1 181 ? 6.075 5.335 -15.103 1.00 92.25 181 LYS A CA 1
ATOM 1443 C C . LYS A 1 181 ? 4.771 4.570 -14.887 1.00 92.25 181 LYS A C 1
ATOM 1445 O O . LYS A 1 181 ? 4.655 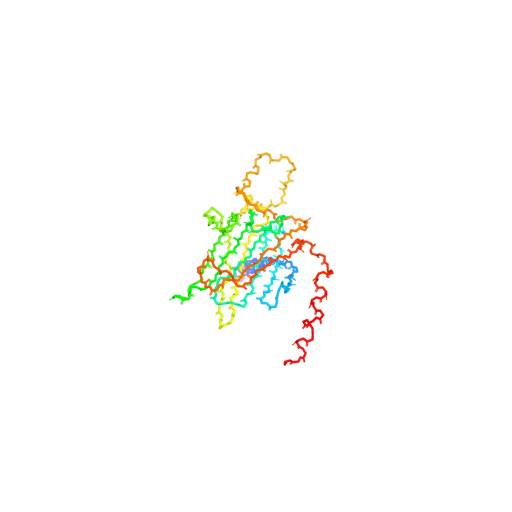3.405 -15.269 1.00 92.25 181 LYS A O 1
ATOM 1450 N N . LEU A 1 182 ? 3.744 5.275 -14.405 1.00 90.06 182 LEU A N 1
ATOM 1451 C CA . LEU A 1 182 ? 2.377 4.767 -14.201 1.00 90.06 182 LEU A CA 1
ATOM 1452 C C . LEU A 1 182 ? 1.624 4.538 -15.527 1.00 90.06 182 LEU A C 1
ATOM 1454 O O . LEU A 1 182 ? 0.622 5.190 -15.821 1.00 90.06 182 LEU A O 1
ATOM 1458 N N . LYS A 1 183 ? 2.146 3.649 -16.376 1.00 86.69 183 LYS A N 1
ATOM 1459 C CA . LYS A 1 183 ? 1.581 3.314 -17.693 1.00 86.69 183 LYS A CA 1
ATOM 1460 C C . LYS A 1 183 ? 1.213 1.842 -17.822 1.00 86.69 183 LYS A C 1
ATOM 1462 O O . LYS A 1 183 ? 0.150 1.536 -18.349 1.00 86.69 183 LYS A O 1
ATOM 1467 N N . LYS A 1 184 ? 2.103 0.943 -17.394 1.00 86.38 184 LYS A N 1
ATOM 1468 C CA . LYS A 1 184 ? 1.950 -0.504 -17.567 1.00 86.38 184 LYS A CA 1
ATOM 1469 C C . LYS A 1 184 ? 2.312 -1.229 -16.278 1.00 86.38 184 LYS A C 1
ATOM 1471 O O . LYS A 1 184 ? 3.404 -1.029 -15.748 1.00 86.38 184 LYS A O 1
ATOM 1476 N N . HIS A 1 185 ? 1.411 -2.102 -15.844 1.00 89.69 185 HIS A N 1
ATOM 1477 C CA . HIS A 1 185 ? 1.672 -3.099 -14.815 1.00 89.69 185 HIS A CA 1
ATOM 1478 C C . HIS A 1 185 ? 1.912 -4.479 -15.444 1.00 89.69 185 HIS A C 1
ATOM 1480 O O . HIS A 1 185 ? 1.369 -4.775 -16.512 1.00 89.69 185 HIS A O 1
ATOM 1486 N N . HIS A 1 186 ? 2.699 -5.326 -14.785 1.00 91.94 186 HIS A N 1
ATOM 1487 C CA . HIS A 1 186 ? 2.916 -6.732 -15.159 1.00 91.94 186 HIS A CA 1
ATOM 1488 C C . HIS A 1 186 ? 2.328 -7.732 -14.154 1.00 91.94 186 HIS A C 1
ATOM 1490 O O . HIS A 1 186 ? 2.276 -8.919 -14.453 1.00 91.94 186 HIS A O 1
ATOM 1496 N N . GLY A 1 187 ? 1.857 -7.264 -12.999 1.00 92.19 187 GLY A N 1
ATOM 1497 C CA . GLY A 1 187 ? 1.094 -8.050 -12.032 1.00 92.19 187 GLY A CA 1
ATOM 1498 C C . GLY A 1 187 ? -0.002 -7.183 -11.430 1.00 92.19 187 GLY A C 1
ATOM 1499 O O . GLY A 1 187 ? 0.211 -5.985 -11.236 1.00 92.19 187 GLY A O 1
ATOM 1500 N N . HIS A 1 188 ? -1.184 -7.751 -11.205 1.00 95.00 188 HIS A N 1
ATOM 1501 C CA . HIS A 1 188 ? -2.271 -7.085 -10.496 1.00 95.00 188 HIS A CA 1
ATOM 1502 C C . HIS A 1 188 ? -3.287 -8.098 -9.974 1.00 95.00 188 HIS A C 1
ATOM 1504 O O . HIS A 1 188 ? -3.485 -9.161 -10.558 1.00 95.00 188 HIS A O 1
ATOM 1510 N N . GLY A 1 189 ? -4.029 -7.719 -8.941 1.00 94.56 189 GLY A N 1
ATOM 1511 C CA . GLY A 1 189 ? -5.045 -8.591 -8.373 1.00 94.56 189 GLY A CA 1
ATOM 1512 C C . GLY A 1 189 ? -5.913 -7.895 -7.342 1.00 94.56 189 GLY A C 1
ATOM 1513 O O . GLY A 1 189 ? -5.902 -6.668 -7.203 1.00 94.56 189 GLY A O 1
ATOM 1514 N N . LYS A 1 190 ? -6.717 -8.696 -6.644 1.00 94.81 190 LYS A N 1
ATOM 1515 C CA . LYS A 1 190 ? -7.586 -8.235 -5.565 1.00 94.81 190 LYS A CA 1
ATOM 1516 C C . LYS A 1 190 ? -7.711 -9.294 -4.479 1.00 94.81 190 LYS A C 1
ATOM 1518 O O . LYS A 1 190 ? -7.741 -10.482 -4.778 1.00 94.81 190 LYS A O 1
ATOM 1523 N N . PHE A 1 191 ? -7.881 -8.840 -3.252 1.00 93.12 191 PHE A N 1
ATOM 1524 C CA . PHE A 1 191 ? -8.032 -9.659 -2.063 1.00 93.12 191 PHE A CA 1
ATOM 1525 C C . PHE A 1 191 ? -9.084 -9.030 -1.157 1.00 93.12 191 PHE A C 1
ATOM 1527 O O . PHE A 1 191 ? -9.149 -7.807 -1.044 1.00 93.12 191 PHE A O 1
ATOM 1534 N N . LYS A 1 192 ? -9.959 -9.849 -0.573 1.00 93.56 192 LYS A N 1
ATOM 1535 C CA . LYS A 1 192 ? -11.043 -9.376 0.291 1.00 93.56 192 LYS A CA 1
ATOM 1536 C C . LYS A 1 192 ? -10.666 -9.657 1.737 1.00 93.56 192 LYS A C 1
ATOM 1538 O O . LYS A 1 192 ? -10.394 -10.803 2.069 1.00 93.56 192 LYS A O 1
ATOM 1543 N N . VAL A 1 193 ? -10.658 -8.625 2.571 1.00 93.69 193 VAL A N 1
ATOM 1544 C CA . VAL A 1 193 ? -10.246 -8.735 3.971 1.00 93.69 193 VAL A CA 1
ATOM 1545 C C . VAL A 1 193 ? -10.891 -7.651 4.818 1.00 93.69 193 VAL A C 1
ATOM 1547 O O . VAL A 1 193 ? -11.104 -6.528 4.355 1.00 93.69 193 VAL A O 1
ATOM 1550 N N . ASN A 1 194 ? -11.179 -7.981 6.070 1.00 93.25 194 ASN A N 1
ATOM 1551 C CA . ASN A 1 194 ? -11.428 -6.999 7.110 1.00 93.25 194 ASN A CA 1
ATOM 1552 C C . ASN A 1 194 ? -10.085 -6.580 7.722 1.00 93.25 194 ASN A C 1
ATOM 1554 O O . ASN A 1 194 ? -9.425 -7.376 8.383 1.00 93.25 194 ASN A O 1
ATOM 1558 N N . LEU A 1 195 ? -9.660 -5.339 7.474 1.00 92.50 195 LEU A N 1
ATOM 1559 C CA . LEU A 1 195 ? -8.357 -4.847 7.934 1.00 92.50 195 LEU A CA 1
ATOM 1560 C C . LEU A 1 195 ? -8.314 -4.585 9.447 1.00 92.50 195 LEU A C 1
ATOM 1562 O O . LEU A 1 195 ? -7.228 -4.604 10.017 1.00 92.50 195 LEU A O 1
ATOM 1566 N N . ILE A 1 196 ? -9.465 -4.351 10.091 1.00 90.88 196 ILE A N 1
ATOM 1567 C CA . ILE A 1 196 ? -9.556 -4.107 11.540 1.00 90.88 196 ILE A CA 1
ATOM 1568 C C . ILE A 1 196 ? -9.602 -5.432 12.301 1.00 90.88 196 ILE A C 1
ATOM 1570 O O . ILE A 1 196 ? -8.853 -5.617 13.259 1.00 90.88 196 ILE A O 1
ATOM 1574 N N . ASN A 1 197 ? -10.453 -6.353 11.849 1.00 89.19 197 ASN A N 1
ATOM 1575 C CA . ASN A 1 197 ? -10.656 -7.653 12.475 1.00 89.19 197 ASN A CA 1
ATOM 1576 C C . ASN A 1 197 ? -10.605 -8.777 11.425 1.00 89.19 197 ASN A C 1
ATOM 1578 O O . ASN A 1 197 ? -11.649 -9.272 10.984 1.00 89.19 197 ASN A O 1
ATOM 1582 N N . PRO A 1 198 ? -9.405 -9.152 10.950 1.00 85.00 198 PRO A N 1
ATOM 1583 C CA . PRO A 1 198 ? -9.276 -10.187 9.937 1.00 85.00 198 PRO A CA 1
ATOM 1584 C C . PRO A 1 198 ? -9.664 -11.550 10.504 1.00 85.00 198 PRO A C 1
ATOM 1586 O O . PRO A 1 198 ? -9.152 -11.986 11.534 1.00 85.00 198 PRO A O 1
ATOM 1589 N N . HIS A 1 199 ? -10.543 -12.258 9.795 1.00 74.94 199 HIS A N 1
ATOM 1590 C CA . HIS A 1 199 ? -10.871 -13.638 10.136 1.00 74.94 199 HIS A CA 1
ATOM 1591 C C . HIS A 1 199 ? -9.608 -14.516 10.057 1.00 74.94 199 HIS A C 1
ATOM 1593 O O . HIS A 1 199 ? -8.904 -14.518 9.045 1.00 74.94 199 HIS A O 1
ATOM 1599 N N . THR A 1 200 ? -9.342 -15.286 11.115 1.00 58.56 200 THR A N 1
ATOM 1600 C CA . THR A 1 200 ? -8.146 -16.138 11.279 1.00 58.56 200 THR A CA 1
ATOM 1601 C C . THR A 1 200 ? -7.962 -17.156 10.155 1.00 58.56 200 THR A C 1
ATOM 1603 O O . THR A 1 200 ? -6.832 -17.449 9.768 1.00 58.56 200 THR A O 1
ATOM 1606 N N . ASN A 1 201 ? -9.058 -17.618 9.553 1.00 56.03 201 ASN A N 1
ATOM 1607 C CA . ASN A 1 201 ? -9.046 -18.636 8.500 1.00 56.03 201 ASN A CA 1
ATOM 1608 C C . ASN A 1 201 ? -8.292 -18.205 7.225 1.00 56.03 201 ASN A C 1
ATOM 1610 O O . ASN A 1 201 ? -7.871 -19.069 6.465 1.00 56.03 201 ASN A O 1
ATOM 1614 N N . TYR A 1 202 ? -8.104 -16.899 6.981 1.00 53.75 202 TYR A N 1
ATOM 1615 C CA . TYR A 1 202 ? -7.310 -16.400 5.844 1.00 53.75 202 TYR A CA 1
ATOM 1616 C C . TYR A 1 202 ? -5.797 -16.423 6.098 1.00 53.75 202 TYR A C 1
ATOM 1618 O O . TYR A 1 202 ? -5.014 -16.345 5.156 1.00 53.75 202 TYR A O 1
ATOM 1626 N N . LEU A 1 203 ? -5.389 -16.482 7.367 1.00 54.19 203 LEU A N 1
ATOM 1627 C CA . LEU A 1 203 ? -4.003 -16.311 7.805 1.00 54.19 203 LEU A CA 1
ATOM 1628 C C . LEU A 1 203 ? -3.359 -17.655 8.176 1.00 54.19 203 LEU A C 1
ATOM 1630 O O . LEU A 1 203 ? -2.161 -17.846 7.984 1.00 54.19 203 LEU A O 1
ATOM 1634 N N . GLU A 1 204 ? -4.149 -18.612 8.666 1.00 46.62 204 GLU A N 1
ATOM 1635 C CA . GLU A 1 204 ? -3.664 -19.948 9.041 1.00 46.62 204 GLU A CA 1
ATOM 1636 C C . GLU A 1 204 ? -3.358 -20.845 7.833 1.00 46.62 204 GLU A C 1
ATOM 1638 O O . GLU A 1 204 ? -2.403 -21.617 7.885 1.00 46.62 204 GLU A O 1
ATOM 1643 N N . SER A 1 205 ? -4.076 -20.696 6.712 1.00 44.22 205 SER A N 1
ATOM 1644 C CA . SER A 1 205 ? -3.790 -21.465 5.491 1.00 44.22 205 SER A CA 1
ATOM 1645 C C . SER A 1 205 ? -2.487 -21.049 4.797 1.00 44.22 205 SER A C 1
ATOM 1647 O O . SER A 1 205 ? -1.955 -21.828 4.019 1.00 44.22 205 SER A O 1
ATOM 1649 N N . PHE A 1 206 ? -1.967 -19.847 5.076 1.00 43.69 206 PHE A N 1
ATOM 1650 C CA . PHE A 1 206 ? -0.707 -19.341 4.510 1.00 43.69 206 PHE A CA 1
ATOM 1651 C C . PHE A 1 206 ? 0.484 -19.477 5.474 1.00 43.69 206 PHE A C 1
ATOM 1653 O O . PHE A 1 206 ? 1.605 -19.738 5.039 1.00 43.69 206 PHE A O 1
ATOM 1660 N N . ASN A 1 207 ? 0.258 -19.370 6.789 1.00 42.34 207 ASN A N 1
ATOM 1661 C CA . ASN A 1 207 ? 1.318 -19.566 7.787 1.00 42.34 207 ASN A CA 1
ATOM 1662 C C . ASN A 1 207 ? 1.834 -21.015 7.854 1.00 42.34 207 ASN A C 1
ATOM 1664 O O . ASN A 1 207 ? 2.986 -21.226 8.230 1.00 42.34 207 ASN A O 1
ATOM 1668 N N . ALA A 1 208 ? 1.024 -22.005 7.460 1.00 37.84 208 ALA A N 1
ATOM 1669 C CA . ALA A 1 208 ? 1.455 -23.402 7.386 1.00 37.84 208 ALA A CA 1
ATOM 1670 C C . ALA A 1 208 ? 2.530 -23.648 6.304 1.00 37.84 208 ALA A C 1
ATOM 1672 O O . ALA A 1 208 ? 3.381 -24.515 6.482 1.00 37.84 208 ALA A O 1
ATOM 1673 N N . GLU A 1 209 ? 2.548 -22.861 5.221 1.00 39.81 209 GLU A N 1
ATOM 1674 C CA . GLU A 1 209 ? 3.588 -22.957 4.184 1.00 39.81 209 GLU A CA 1
ATOM 1675 C C . GLU A 1 209 ? 4.860 -22.173 4.552 1.00 39.81 209 GLU A C 1
ATOM 1677 O O . GLU A 1 209 ? 5.960 -22.570 4.177 1.00 39.81 209 GLU A O 1
ATOM 1682 N N . MET A 1 210 ? 4.745 -21.109 5.357 1.00 38.69 210 MET A N 1
ATOM 1683 C CA . MET A 1 210 ? 5.896 -20.324 5.833 1.00 38.69 210 MET A CA 1
ATOM 1684 C C . MET A 1 210 ? 6.682 -21.008 6.962 1.00 38.69 210 MET A C 1
ATOM 1686 O O . MET A 1 210 ? 7.898 -20.832 7.039 1.00 38.69 210 MET A O 1
ATOM 1690 N N . TYR A 1 211 ? 6.038 -21.824 7.808 1.00 30.86 211 TYR A N 1
ATOM 1691 C CA . TYR A 1 211 ? 6.751 -22.576 8.854 1.00 30.86 211 TYR A CA 1
ATOM 1692 C C . TYR A 1 211 ? 7.703 -23.639 8.280 1.00 30.86 211 TYR A C 1
ATOM 1694 O O . TYR A 1 211 ? 8.696 -23.965 8.921 1.00 30.86 211 TYR A O 1
ATOM 1702 N N . ASN A 1 212 ? 7.458 -24.124 7.058 1.00 33.59 212 ASN A N 1
ATOM 1703 C CA . ASN A 1 212 ? 8.350 -25.072 6.382 1.00 33.59 212 ASN A CA 1
ATOM 1704 C C . ASN A 1 212 ? 9.536 -24.400 5.672 1.00 33.59 212 ASN A C 1
ATOM 1706 O O . ASN A 1 212 ? 10.489 -25.086 5.332 1.00 33.59 212 ASN A O 1
ATOM 1710 N N . PHE A 1 213 ? 9.520 -23.078 5.459 1.00 31.02 213 PHE A N 1
ATOM 1711 C CA . PHE A 1 213 ? 10.615 -22.385 4.764 1.00 31.02 213 PHE A CA 1
ATOM 1712 C C . PHE A 1 213 ? 11.699 -21.849 5.716 1.00 31.02 213 PHE A C 1
ATOM 1714 O O . PHE A 1 213 ? 12.816 -21.582 5.289 1.00 31.02 213 PHE A O 1
ATOM 1721 N N . TYR A 1 214 ? 11.396 -21.717 7.014 1.00 30.59 214 TYR A N 1
ATOM 1722 C CA . TYR A 1 214 ? 12.354 -21.262 8.034 1.00 30.59 214 TYR A CA 1
ATOM 1723 C C . TYR A 1 214 ? 13.136 -22.394 8.722 1.00 30.59 214 TYR A C 1
ATOM 1725 O O . TYR A 1 214 ? 14.013 -22.102 9.530 1.00 30.59 214 TYR A O 1
ATOM 1733 N N . ILE A 1 215 ? 12.834 -23.665 8.429 1.00 38.09 215 ILE A N 1
ATOM 1734 C CA . ILE A 1 215 ? 13.529 -24.823 9.025 1.00 38.09 215 ILE A CA 1
ATOM 1735 C C . ILE A 1 215 ? 14.640 -25.363 8.097 1.00 38.09 215 ILE A C 1
ATOM 1737 O O . ILE A 1 215 ? 15.515 -26.081 8.567 1.00 38.09 215 ILE A O 1
ATOM 1741 N N . ASP A 1 216 ? 14.674 -24.940 6.826 1.00 33.72 216 ASP A N 1
ATOM 1742 C CA . ASP A 1 216 ? 15.617 -25.438 5.809 1.00 33.72 216 ASP A CA 1
ATOM 1743 C C . ASP A 1 216 ? 16.562 -24.355 5.222 1.00 33.72 216 ASP A C 1
ATOM 1745 O O . ASP A 1 216 ? 17.016 -24.476 4.081 1.00 33.72 216 ASP A O 1
ATOM 1749 N N . LEU A 1 217 ? 16.897 -23.306 5.989 1.00 38.50 217 LEU A N 1
ATOM 1750 C CA . LEU A 1 217 ? 18.012 -22.384 5.687 1.00 38.50 217 LEU A CA 1
ATOM 1751 C C . LEU A 1 217 ? 19.093 -22.428 6.771 1.00 38.50 217 LEU A C 1
ATOM 1753 O O . LEU A 1 217 ? 18.737 -22.286 7.963 1.00 38.50 217 LEU A O 1
#

Nearest PDB structures (foldseek):
  4qi3-assembly1_A  TM=6.273E-01  e=7.009E-05  Thermothelomyces myriococcoides
  4qi6-assembly1_A  TM=5.921E-01  e=1.643E-04  Thermothelomyces myriococcoides
  4qi7-assembly1_A  TM=5.225E-01  e=6.217E-04  Neurospora crassa OR74A
  4qi7-assembly2_B  TM=5.683E-01  e=3.070E-03  Neurospora crassa OR74A
  8bl3-assembly1_A  TM=3.385E-01  e=3.110E+00  Escherichia coli

Secondary structure (DSSP, 8-state):
---TTHHHHHHHHHHHHHHHHHTTS---------EEEEEETTEEEEEEEETTTTEEEEEEEES-SS-EEEEEESSSSSTT-EEEEEEE-TTT--EEEEEEEEETTEEEE-SS---EEEEEEE-SS-EEEEEEEESS--TT-SS-------S--TT--PPTT-----SSEEEEEEEEESSSSTT-EEEEEEEEEESSS--THHHHHHHHHHTTTSS--

Foldseek 3Di:
DPPPPVVVVVVVVVVVVVVVVVVVVPPPQPFDDKAWDAPDPFKIWIKTDRVFLQKMKIKIKGQAQAKKKKWWDAPFDQALTWMKIWAAAPVPRHIDIFIWRGHDPDTHTDPPDDWAWPDWDDDPTMTMTITMDGLFQAPPPPPDDPDDPDPDDPPRPRPVSDHHQDQAKIKMKIFADNHHDRPDTPDIGIDIARNVDGDCVNRVVRVVVVVVVVVPD

InterPro domains:
  IPR000945 Dopamine beta-hydroxylase-like [PTHR10157] (11-197)
  IPR005018 DOMON domain [PF03351] (40-139)
  IPR005018 DOMON domain [PS50836] (41-177)
  IPR005018 DOMON domain [SM00664] (67-177)
  IPR045266 Copper-dependent monooxygenases, DOMON domain [cd09631] (39-190)

Organism: Folsomia candida (NCBI:txid158441)

Radius of gyration: 23.03 Å; Cα contacts (8 Å, |Δi|>4): 415; chains: 1; bounding box: 54×49×81 Å

pLDDT: mean 77.55, std 22.21, range [30.59, 98.69]

Sequence (217 aa):
MPYTVVATFALVAQIFSVLLVLSCITFRPVYAKRYEVRLDDKYLFAWEVNQENGTIRLEATGETQGYVGLGLNSKGKMDKAEMAIGGIHSENGHSYFGIYTGHKHKVNLDKKRKWTLLEATQNETHTYLKYERPLVGNTRNSYGRGDDIGENDDDTTLLPNYVPIKDKDMYVIWALGVSDKLKKHHGHGKFKVNLINPHTNYLESFNAEMYNFYIDL